Protein AF-T0XZI5-F1 (afdb_monomer_lite)

Foldseek 3Di:
DDDDDDDDDDDPDDPVVVVVVVVVVVVPPPDDPDDDDDVPDPPPPDPVNVVVVVCVVVVNPDPDPPPPPPPPPPPDDDDDDPVPDDDDQDADDVLLLVLVVVCVLLVLLVLVVVVPQDPLLSLLLSLVRSCCVPPNDPLVVSLCNLPRHHPSCVVSVHNVSSPDDSVSNVVSVVSCVVCVVSSVVSSVVSVVPRPPPPDD

Sequence (200 aa):
MGQNREIRHSISISPAIKELEALFRERMEPGSSKPPELPGLVLAPDPELVAIVEAAFRGDLTPGKKEKPQTPRPPGRATLDPDSLQTEEIRSLGPELAGVDAWNQLGVSEVLAREGFTPKEQSLACALVVGRLVSPGSERATHRWMTDRTALGEILGTPEHLAVGKDALYRISDRLLEKKEAIEAALVKNTRTPSDSLVL

pLDDT: mean 75.61, std 21.18, range [35.06, 97.75]

Structure (mmCIF, N/CA/C/O backbone):
data_AF-T0XZI5-F1
#
_entry.id   AF-T0XZI5-F1
#
loop_
_atom_site.group_PDB
_atom_site.id
_atom_site.type_symbol
_atom_site.label_atom_id
_atom_site.label_alt_id
_atom_site.label_comp_id
_atom_site.label_asym_id
_atom_site.label_entity_id
_atom_site.label_seq_id
_atom_site.pdbx_PDB_ins_code
_atom_site.Cartn_x
_atom_site.Cartn_y
_atom_site.Cartn_z
_atom_site.occupancy
_atom_site.B_iso_or_equiv
_atom_site.auth_seq_id
_atom_site.auth_comp_id
_atom_site.auth_asym_id
_atom_site.auth_atom_id
_atom_site.pdbx_PDB_model_num
ATOM 1 N N . MET A 1 1 ? -20.242 19.009 42.506 1.00 36.88 1 MET A N 1
ATOM 2 C CA . MET A 1 1 ? -21.396 18.376 41.830 1.00 36.88 1 MET A CA 1
ATOM 3 C C . MET A 1 1 ? -21.646 19.103 40.525 1.00 36.88 1 MET A C 1
ATOM 5 O O . MET A 1 1 ? -22.018 20.266 40.559 1.00 36.88 1 MET A O 1
ATOM 9 N N . GLY A 1 2 ? -21.347 18.456 39.400 1.00 42.97 2 GLY A N 1
ATOM 10 C CA . GLY A 1 2 ? -21.639 19.001 38.077 1.00 42.97 2 GLY A CA 1
ATOM 11 C C . GLY A 1 2 ? -23.108 18.831 37.707 1.00 42.97 2 GLY A C 1
ATOM 12 O O . GLY A 1 2 ? -23.762 17.926 38.218 1.00 42.97 2 GLY A O 1
ATOM 13 N N . GLN A 1 3 ? -23.585 19.659 36.779 1.00 39.78 3 GLN A N 1
ATOM 14 C CA . GLN A 1 3 ? -24.597 19.247 35.813 1.00 39.78 3 GLN A CA 1
ATOM 15 C C . GLN A 1 3 ? -24.332 19.899 34.452 1.00 39.78 3 GLN A C 1
ATOM 17 O O . GLN A 1 3 ? -24.157 21.105 34.319 1.00 39.78 3 GLN A O 1
ATOM 22 N N . ASN A 1 4 ? -24.285 19.004 33.477 1.00 37.94 4 ASN A N 1
ATOM 23 C CA . ASN A 1 4 ? -24.180 19.144 32.037 1.00 37.94 4 ASN A CA 1
ATOM 24 C C . ASN A 1 4 ? -25.523 19.627 31.455 1.00 37.94 4 ASN A C 1
ATOM 26 O O . ASN A 1 4 ? -26.544 19.083 31.874 1.00 37.94 4 ASN A O 1
ATOM 30 N N . ARG A 1 5 ? -25.556 20.562 30.489 1.00 40.47 5 ARG A N 1
ATOM 31 C CA . ARG A 1 5 ? -26.732 20.782 29.614 1.00 40.47 5 ARG A CA 1
ATOM 32 C C . ARG A 1 5 ? -26.337 21.224 28.199 1.00 40.47 5 ARG A C 1
ATOM 34 O O . ARG A 1 5 ? -26.050 22.386 27.947 1.00 40.47 5 ARG A O 1
ATOM 41 N N . GLU A 1 6 ? -26.330 20.219 27.324 1.00 35.06 6 GLU A N 1
ATOM 42 C CA . GLU A 1 6 ? -26.821 20.182 25.938 1.00 35.06 6 GLU A CA 1
ATOM 43 C C . GLU A 1 6 ? -26.771 21.471 25.098 1.00 35.06 6 GLU A C 1
ATOM 45 O O . GLU A 1 6 ? -27.642 22.334 25.176 1.00 35.06 6 GLU A O 1
ATOM 50 N N . ILE A 1 7 ? -25.836 21.503 24.145 1.00 38.12 7 ILE A N 1
ATOM 51 C CA . ILE A 1 7 ? -25.911 22.370 22.969 1.00 38.12 7 ILE A CA 1
ATOM 52 C C . ILE A 1 7 ? -26.719 21.624 21.896 1.00 38.12 7 ILE A C 1
ATOM 54 O O . ILE A 1 7 ? -26.181 20.797 21.162 1.00 38.12 7 ILE A O 1
ATOM 58 N N . ARG A 1 8 ? -28.022 21.901 21.800 1.00 36.16 8 ARG A N 1
ATOM 59 C CA . ARG A 1 8 ? -28.847 21.507 20.647 1.00 36.16 8 ARG A CA 1
ATOM 60 C C . ARG A 1 8 ? -28.867 22.670 19.657 1.00 36.16 8 ARG A C 1
ATOM 62 O O . ARG A 1 8 ? -29.626 23.614 19.841 1.00 36.16 8 ARG A O 1
ATOM 69 N N . HIS A 1 9 ? -28.035 22.617 18.617 1.00 38.84 9 HIS A N 1
ATOM 70 C CA . HIS A 1 9 ? -28.195 23.507 17.464 1.00 38.84 9 HIS A CA 1
ATOM 71 C C . HIS A 1 9 ? -29.363 22.991 16.619 1.00 38.84 9 HIS A C 1
ATOM 73 O O . HIS A 1 9 ? -29.241 22.000 15.901 1.00 38.84 9 HIS A O 1
ATOM 79 N N . SER A 1 10 ? -30.515 23.648 16.736 1.00 37.12 10 SER A N 1
ATOM 80 C CA . SER A 1 10 ? -31.634 23.486 15.816 1.00 37.12 10 SER A CA 1
ATOM 81 C C . SER A 1 10 ? -31.242 24.049 14.447 1.00 37.12 10 SER A C 1
ATOM 83 O O . SER A 1 10 ? -31.028 25.249 14.285 1.00 37.12 10 SER A O 1
ATOM 85 N N . ILE A 1 11 ? -31.140 23.179 13.443 1.00 42.12 11 ILE A N 1
ATOM 86 C CA . ILE A 1 11 ? -31.005 23.594 12.044 1.00 42.12 11 ILE A CA 1
ATOM 87 C C . ILE A 1 11 ? -32.352 24.197 11.631 1.00 42.12 11 ILE A C 1
ATOM 89 O O . ILE A 1 11 ? -33.352 23.491 11.499 1.00 42.12 11 ILE A O 1
ATOM 93 N N . SER A 1 12 ? -32.393 25.520 11.483 1.00 44.41 12 SER A N 1
ATOM 94 C CA . SER A 1 12 ? -33.545 26.234 10.933 1.00 44.41 12 SER A CA 1
ATOM 95 C C . SER A 1 12 ? -33.608 25.965 9.429 1.00 44.41 12 SER A C 1
ATOM 97 O O . SER A 1 12 ? -32.856 26.546 8.650 1.00 44.41 12 SER A O 1
ATOM 99 N N . ILE A 1 13 ? -34.459 25.022 9.025 1.00 46.34 13 ILE A N 1
ATOM 100 C CA . ILE A 1 13 ? -34.697 24.683 7.618 1.00 46.34 13 ILE A CA 1
ATOM 101 C C . ILE A 1 13 ? -35.499 25.828 6.987 1.00 46.34 13 ILE A C 1
ATOM 103 O O . ILE A 1 13 ? -36.635 26.089 7.391 1.00 46.34 13 ILE A O 1
ATOM 107 N N . SER A 1 14 ? -34.901 26.524 6.017 1.00 55.09 14 SER A N 1
ATOM 108 C CA . SER A 1 14 ? -35.535 27.627 5.288 1.00 55.09 14 SER A CA 1
ATOM 109 C C . SER A 1 14 ? -36.843 27.185 4.604 1.00 55.09 14 SER A C 1
ATOM 111 O O . SER A 1 14 ? -36.921 26.056 4.114 1.00 55.09 14 SER A O 1
ATOM 113 N N . PRO A 1 15 ? -37.863 28.063 4.513 1.00 58.97 15 PRO A N 1
ATOM 114 C CA . PRO A 1 15 ? -39.193 27.721 3.987 1.00 58.97 15 PRO A CA 1
ATOM 115 C C . PRO A 1 15 ? -39.171 27.148 2.559 1.00 58.97 15 PRO A C 1
ATOM 117 O O . PRO A 1 15 ? -39.930 26.228 2.270 1.00 58.97 15 PRO A O 1
ATOM 120 N N . ALA A 1 16 ? -38.222 27.581 1.723 1.00 56.00 16 ALA A N 1
ATOM 121 C CA . ALA A 1 16 ? -38.032 27.069 0.364 1.00 56.00 16 ALA A CA 1
ATOM 122 C C . ALA A 1 16 ? -37.690 25.564 0.304 1.00 56.00 16 ALA A C 1
ATOM 124 O O . ALA A 1 16 ? -38.056 24.884 -0.648 1.00 56.00 16 ALA A O 1
ATOM 125 N N . ILE A 1 17 ? -37.018 25.016 1.325 1.00 56.62 17 ILE A N 1
ATOM 126 C CA . ILE A 1 17 ? -36.656 23.589 1.364 1.00 56.62 17 ILE A CA 1
ATOM 127 C C . ILE A 1 17 ? -37.873 22.734 1.742 1.00 56.62 17 ILE A C 1
ATOM 129 O O . ILE A 1 17 ? -38.044 21.643 1.206 1.00 56.62 17 ILE A O 1
ATOM 133 N N . LYS A 1 18 ? -38.768 23.249 2.598 1.00 61.31 18 LYS A N 1
ATOM 134 C CA . LYS A 1 18 ? -40.033 22.570 2.927 1.00 61.31 18 LYS A CA 1
ATOM 135 C C . LYS A 1 18 ? -40.994 22.526 1.741 1.00 61.31 18 LYS A C 1
ATOM 137 O O . LYS A 1 18 ? -41.673 21.521 1.558 1.00 61.31 18 LYS A O 1
ATOM 142 N N . GLU A 1 19 ? -41.035 23.585 0.934 1.00 65.69 19 GLU A N 1
ATOM 143 C CA . GLU A 1 19 ? -41.802 23.600 -0.319 1.00 65.69 19 GLU A CA 1
ATOM 144 C C . GLU A 1 19 ? -41.245 22.589 -1.327 1.00 65.69 19 GLU A C 1
ATOM 146 O O . GLU A 1 19 ? -42.010 21.853 -1.949 1.00 65.69 19 GLU A O 1
ATOM 151 N N . LEU A 1 20 ? -39.916 22.473 -1.420 1.00 55.97 20 LEU A N 1
ATOM 152 C CA . LEU A 1 20 ? -39.270 21.489 -2.287 1.00 55.97 20 LEU A CA 1
ATOM 153 C C . LEU A 1 20 ? -39.542 20.046 -1.832 1.00 55.97 20 LEU A C 1
ATOM 155 O O . LEU A 1 20 ? -39.840 19.190 -2.659 1.00 55.97 20 LEU A O 1
ATOM 159 N N . GLU A 1 21 ? -39.490 19.772 -0.525 1.00 62.25 21 GLU A N 1
ATOM 160 C CA . GLU A 1 21 ? -39.833 18.456 0.030 1.00 62.25 21 GLU A CA 1
ATOM 161 C C . GLU A 1 21 ? -41.312 18.102 -0.167 1.00 62.25 21 GLU A C 1
ATOM 163 O O . GLU A 1 21 ? -41.628 16.930 -0.370 1.00 62.25 21 GLU A O 1
ATOM 168 N N . ALA A 1 22 ? -42.220 19.082 -0.122 1.00 66.75 22 ALA A N 1
ATOM 169 C CA . ALA A 1 22 ? -43.641 18.859 -0.382 1.00 66.75 22 ALA A CA 1
ATOM 170 C C . ALA A 1 22 ? -43.888 18.490 -1.854 1.00 66.75 22 ALA A C 1
ATOM 172 O O . ALA A 1 22 ? -44.532 17.478 -2.129 1.00 66.75 22 ALA A O 1
ATOM 173 N N . LEU A 1 23 ? -43.284 19.234 -2.785 1.00 58.47 23 LEU A N 1
ATOM 174 C CA . LEU A 1 23 ? -43.356 18.962 -4.225 1.00 58.47 23 LEU A CA 1
ATOM 175 C C . LEU A 1 23 ? -42.697 17.624 -4.596 1.00 58.47 23 LEU A C 1
ATOM 177 O O . LEU A 1 23 ? -43.198 16.883 -5.441 1.00 58.47 23 LEU A O 1
ATOM 181 N N . PHE A 1 24 ? -41.587 17.273 -3.942 1.00 54.88 24 PHE A N 1
ATOM 182 C CA . PHE A 1 24 ? -40.901 15.999 -4.171 1.00 54.88 24 PHE A CA 1
ATOM 183 C C . PHE A 1 24 ? -41.668 14.809 -3.578 1.00 54.88 24 PHE A C 1
ATOM 185 O O . PHE A 1 24 ? -41.640 13.710 -4.128 1.00 54.88 24 PHE A O 1
ATOM 192 N N . ARG A 1 25 ? -42.397 15.018 -2.477 1.00 59.31 25 ARG A N 1
ATOM 193 C CA . ARG A 1 25 ? -43.274 13.997 -1.891 1.00 59.31 25 ARG A CA 1
ATOM 194 C C . ARG A 1 25 ? -44.502 13.743 -2.765 1.00 59.31 25 ARG A C 1
ATOM 196 O O . ARG A 1 25 ? -44.876 12.590 -2.934 1.00 59.31 25 ARG A O 1
ATOM 203 N N . GLU A 1 26 ? -45.060 14.784 -3.380 1.00 60.09 26 GLU A N 1
ATOM 204 C CA . GLU A 1 26 ? -46.152 14.672 -4.359 1.00 60.09 26 GLU A CA 1
ATOM 205 C C . GLU A 1 26 ? -45.707 13.949 -5.651 1.00 60.09 26 GLU A C 1
ATOM 207 O O . GLU A 1 26 ? -46.464 13.179 -6.235 1.00 60.09 26 GLU A O 1
ATOM 212 N N . ARG A 1 27 ? -44.437 14.109 -6.055 1.00 51.50 27 ARG A N 1
ATOM 213 C CA . ARG A 1 27 ? -43.800 13.428 -7.203 1.00 51.50 27 ARG A CA 1
ATOM 214 C C . ARG A 1 27 ? -43.662 11.906 -7.038 1.00 51.50 27 ARG A C 1
ATOM 216 O O . ARG A 1 27 ? -43.606 11.206 -8.049 1.00 51.50 27 ARG A O 1
ATOM 223 N N . MET A 1 28 ? -43.544 11.413 -5.801 1.00 47.94 28 MET A N 1
ATOM 224 C CA . MET A 1 28 ? -43.277 9.999 -5.486 1.00 47.94 28 MET A CA 1
ATOM 225 C C . MET A 1 28 ? -44.545 9.130 -5.403 1.00 47.94 28 MET A C 1
ATOM 227 O O . MET A 1 28 ? -44.431 7.915 -5.251 1.00 47.94 28 MET A O 1
ATOM 231 N N . GLU A 1 29 ? -45.737 9.717 -5.546 1.00 53.78 29 GLU A N 1
ATOM 232 C CA . GLU A 1 29 ? -46.992 8.975 -5.711 1.00 53.78 29 GLU A CA 1
ATOM 233 C C . GLU A 1 29 ? -47.117 8.475 -7.170 1.00 53.78 29 GLU A C 1
ATOM 235 O O . GLU A 1 29 ? -47.109 9.274 -8.117 1.00 53.78 29 GLU A O 1
ATOM 240 N N . PRO A 1 30 ? -47.212 7.154 -7.404 1.00 45.78 30 PRO A N 1
ATOM 241 C CA . PRO A 1 30 ? -47.194 6.584 -8.745 1.00 45.78 30 PRO A CA 1
ATOM 242 C C . PRO A 1 30 ? -48.573 6.731 -9.405 1.00 45.78 30 PRO A C 1
ATOM 244 O O . PRO A 1 30 ? -49.397 5.822 -9.339 1.00 45.78 30 PRO A O 1
ATOM 247 N N . GLY A 1 31 ? -48.851 7.872 -10.050 1.00 53.72 31 GLY A N 1
ATOM 248 C CA . GLY A 1 31 ? -50.134 8.016 -10.755 1.00 53.72 31 GLY A CA 1
ATOM 249 C C . GLY A 1 31 ? -50.452 9.289 -11.545 1.00 53.72 31 GLY A C 1
ATOM 250 O O . GLY A 1 31 ? -51.489 9.308 -12.201 1.00 53.72 31 GLY A O 1
ATOM 251 N N . SER A 1 32 ? -49.631 10.346 -11.551 1.00 43.03 32 SER A N 1
ATOM 252 C CA . SER A 1 32 ? -49.999 11.582 -12.273 1.00 43.03 32 SER A CA 1
ATOM 253 C C . SER A 1 32 ? -49.433 11.625 -13.698 1.00 43.03 32 SER A C 1
ATOM 255 O O . SER A 1 32 ? -48.251 11.879 -13.921 1.00 43.03 32 SER A O 1
ATOM 257 N N . SER A 1 33 ? -50.300 11.367 -14.678 1.00 47.38 33 SER A N 1
ATOM 258 C CA . SER A 1 33 ? -50.013 11.306 -16.116 1.00 47.38 33 SER A CA 1
ATOM 259 C C . SER A 1 33 ? -50.208 12.642 -16.851 1.00 47.38 33 SER A C 1
ATOM 261 O O . SER A 1 33 ? -50.653 12.654 -18.000 1.00 47.38 33 SER A O 1
ATOM 263 N N . LYS A 1 34 ? -49.916 13.784 -16.220 1.00 46.97 34 LYS A N 1
ATOM 264 C CA . LYS A 1 34 ? -49.983 15.086 -16.902 1.00 46.97 34 LYS A CA 1
ATOM 265 C C . LYS A 1 34 ? -48.767 15.950 -16.550 1.00 46.97 34 LYS A C 1
ATOM 267 O O . LYS A 1 34 ? -48.620 16.299 -15.382 1.00 46.97 34 LYS A O 1
ATOM 272 N N . PRO A 1 35 ? -47.897 16.305 -17.515 1.00 42.19 35 PRO A N 1
ATOM 273 C CA . PRO A 1 35 ? -46.806 17.237 -17.253 1.00 42.19 35 PRO A CA 1
ATOM 274 C C . PRO A 1 35 ? -47.387 18.645 -17.021 1.00 42.19 35 PRO A C 1
ATOM 276 O O . PRO A 1 35 ? -48.157 19.109 -17.865 1.00 42.19 35 PRO A O 1
ATOM 279 N N . PRO A 1 36 ? -47.093 19.323 -15.893 1.00 45.84 36 PRO A N 1
ATOM 280 C CA . PRO A 1 36 ? -47.561 20.684 -15.672 1.00 45.84 36 PRO A CA 1
ATOM 281 C C . PRO A 1 36 ? -46.653 21.694 -16.380 1.00 45.84 36 PRO A C 1
ATOM 283 O O . PRO A 1 36 ? -45.427 21.651 -16.276 1.00 45.84 36 PRO A O 1
ATOM 286 N N . GLU A 1 37 ? -47.291 22.613 -17.095 1.00 43.69 37 GLU A N 1
ATOM 287 C CA . GLU A 1 37 ? -46.672 23.766 -17.736 1.00 43.69 37 GLU A CA 1
ATOM 288 C C . GLU A 1 37 ? -46.084 24.695 -16.661 1.00 43.69 37 GLU A C 1
ATOM 290 O O . GLU A 1 37 ? -46.807 25.293 -15.862 1.00 43.69 37 GLU A O 1
ATOM 295 N N . LEU A 1 38 ? -44.754 24.798 -16.620 1.00 39.62 38 LEU A N 1
ATOM 296 C CA . LEU A 1 38 ? -44.049 25.806 -15.833 1.00 39.62 38 LEU A CA 1
ATOM 297 C C . LEU A 1 38 ? -44.259 27.175 -16.503 1.00 39.62 38 LEU A C 1
ATOM 299 O O . LEU A 1 38 ? -43.973 27.300 -17.700 1.00 39.62 38 LEU A O 1
ATOM 303 N N . PRO A 1 39 ? -44.712 28.219 -15.785 1.00 38.69 39 PRO A N 1
ATOM 304 C CA . PRO A 1 39 ? -44.857 29.544 -16.373 1.00 38.69 39 PRO A CA 1
ATOM 305 C C . PRO A 1 39 ? -43.483 30.050 -16.834 1.00 38.69 39 PRO A C 1
ATOM 307 O O . PRO A 1 39 ? -42.591 30.298 -16.027 1.00 38.69 39 PRO A O 1
ATOM 310 N N . GLY A 1 40 ? -43.320 30.165 -18.154 1.00 46.72 40 GLY A N 1
ATOM 311 C CA . GLY A 1 40 ? -42.094 30.631 -18.809 1.00 46.72 40 GLY A CA 1
ATOM 312 C C . GLY A 1 40 ? -41.206 29.544 -19.425 1.00 46.72 40 GLY A C 1
ATOM 313 O O . GLY A 1 40 ? -40.235 29.895 -20.088 1.00 46.72 40 GLY A O 1
ATOM 314 N N . LEU A 1 41 ? -41.532 28.255 -19.279 1.00 36.47 41 LEU A N 1
ATOM 315 C CA . LEU A 1 41 ? -40.781 27.164 -19.908 1.00 36.47 41 LEU A CA 1
ATOM 316 C C . LEU A 1 41 ? -41.719 26.311 -20.772 1.00 36.47 41 LEU A C 1
ATOM 318 O O . LEU A 1 41 ? -42.221 25.271 -20.352 1.00 36.47 41 LEU A O 1
ATOM 322 N N . VAL A 1 42 ? -41.969 26.764 -22.002 1.00 40.31 42 VAL A N 1
ATOM 323 C CA . VAL A 1 42 ? -42.604 25.928 -23.028 1.00 40.31 42 VAL A CA 1
ATOM 324 C C . VAL A 1 42 ? -41.581 24.867 -23.443 1.00 40.31 42 VAL A C 1
ATOM 326 O O . VAL A 1 42 ? -40.777 25.094 -24.342 1.00 40.31 42 VAL A O 1
ATOM 329 N N . LEU A 1 43 ? -41.589 23.704 -22.785 1.00 48.91 43 LEU A N 1
ATOM 330 C CA . LEU A 1 43 ? -40.985 22.488 -23.338 1.00 48.91 43 LEU A CA 1
ATOM 331 C C . LEU A 1 43 ? -41.937 21.927 -24.398 1.00 48.91 43 LEU A C 1
ATOM 333 O O . LEU A 1 43 ? -42.597 20.907 -24.205 1.00 48.91 43 LEU A O 1
ATOM 337 N N . ALA A 1 44 ? -42.005 22.598 -25.547 1.00 51.84 44 ALA A N 1
ATOM 338 C CA . ALA A 1 44 ? -42.241 21.840 -26.764 1.00 51.84 44 ALA A CA 1
ATOM 339 C C . ALA A 1 44 ? -41.047 20.879 -26.880 1.00 51.84 44 ALA A C 1
ATOM 341 O O . ALA A 1 44 ? -39.909 21.339 -26.742 1.00 51.84 44 ALA A O 1
ATOM 342 N N . PRO A 1 45 ? -41.259 19.563 -27.038 1.00 54.69 45 PRO A N 1
ATOM 343 C CA . PRO A 1 45 ? -40.148 18.658 -27.253 1.00 54.69 45 PRO A CA 1
ATOM 344 C C . PRO A 1 45 ? -39.453 19.099 -28.538 1.00 54.69 45 PRO A C 1
ATOM 346 O O . PRO A 1 45 ? -40.025 19.002 -29.623 1.00 54.69 45 PRO A O 1
ATOM 349 N N . ASP A 1 46 ? -38.255 19.660 -28.387 1.00 64.50 46 ASP A N 1
ATOM 350 C CA . ASP A 1 46 ? -37.418 20.036 -29.512 1.00 64.50 46 ASP A CA 1
ATOM 351 C C . ASP A 1 46 ? -37.208 18.770 -30.358 1.00 64.50 46 ASP A C 1
ATOM 353 O O . ASP A 1 46 ? -36.725 17.762 -29.821 1.00 64.50 46 ASP A O 1
ATOM 357 N N . PRO A 1 47 ? -37.618 18.769 -31.640 1.00 66.06 47 PRO A N 1
ATOM 358 C CA . PRO A 1 47 ? -37.483 17.598 -32.494 1.00 66.06 47 PRO A CA 1
ATOM 359 C C . PRO A 1 47 ? -36.031 17.107 -32.577 1.00 66.06 47 PRO A C 1
ATOM 361 O O . PRO A 1 47 ? -35.815 15.905 -32.737 1.00 66.06 47 PRO A O 1
ATOM 364 N N . GLU A 1 48 ? -35.037 17.984 -32.392 1.00 62.75 48 GLU A N 1
ATOM 365 C CA . GLU A 1 48 ? -33.632 17.581 -32.319 1.00 62.75 48 GLU A CA 1
ATOM 366 C C . GLU A 1 48 ? -33.318 16.792 -31.041 1.00 62.75 48 GLU A C 1
ATOM 368 O O . GLU A 1 48 ? -32.657 15.753 -31.104 1.00 62.75 48 GLU A O 1
ATOM 373 N N . LEU A 1 49 ? -33.831 17.215 -29.880 1.00 60.44 49 LEU A N 1
ATOM 374 C CA . LEU A 1 49 ? -33.605 16.507 -28.613 1.00 60.44 49 LEU A CA 1
ATOM 375 C C . LEU A 1 49 ? -34.280 15.135 -28.596 1.00 60.44 49 LEU A C 1
ATOM 377 O O . LEU A 1 49 ? -33.693 14.167 -28.107 1.00 60.44 49 LEU A O 1
ATOM 381 N N . VAL A 1 50 ? -35.486 15.029 -29.158 1.00 70.19 50 VAL A N 1
ATOM 382 C CA . VAL A 1 50 ? -36.186 13.742 -29.283 1.00 70.19 50 VAL A CA 1
ATOM 383 C C . VAL A 1 50 ? -35.408 12.796 -30.195 1.00 70.19 50 VAL A C 1
ATOM 385 O O . VAL A 1 50 ? -35.199 11.639 -29.833 1.00 70.19 50 VAL A O 1
ATOM 388 N N . ALA A 1 51 ? -34.897 13.291 -31.326 1.00 68.75 51 ALA A N 1
ATOM 389 C CA . ALA A 1 51 ? -34.091 12.491 -32.243 1.00 68.75 51 ALA A CA 1
ATOM 390 C C . ALA A 1 51 ? -32.795 11.974 -31.591 1.00 68.75 51 ALA A C 1
ATOM 392 O O . ALA A 1 51 ? -32.422 10.818 -31.800 1.00 68.75 51 ALA A O 1
ATOM 393 N N . ILE A 1 52 ? -32.136 12.791 -30.760 1.00 63.84 52 ILE A N 1
ATOM 394 C CA . ILE A 1 52 ? -30.928 12.397 -30.016 1.00 63.84 52 ILE A CA 1
ATOM 395 C C . ILE A 1 52 ? -31.242 11.296 -28.995 1.00 63.84 52 ILE A C 1
ATOM 397 O O . ILE A 1 52 ? -30.498 10.319 -28.893 1.00 63.84 52 ILE A O 1
ATOM 401 N N . VAL A 1 53 ? -32.348 11.416 -28.255 1.00 67.62 53 VAL A N 1
ATOM 402 C CA . VAL A 1 53 ? -32.759 10.408 -27.264 1.00 67.62 53 VAL A CA 1
ATOM 403 C C . VAL A 1 53 ? -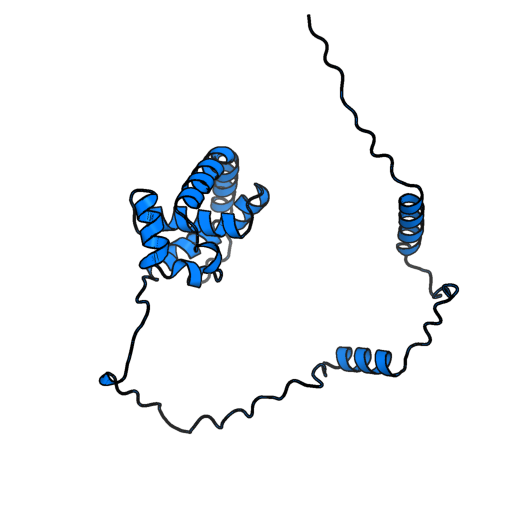33.177 9.100 -27.943 1.00 67.62 53 VAL A C 1
ATOM 405 O O . VAL A 1 53 ? -32.797 8.023 -27.488 1.00 67.62 53 VAL A O 1
ATOM 408 N N . GLU A 1 54 ? -33.892 9.151 -29.066 1.00 71.06 54 GLU A N 1
ATOM 409 C CA . GLU A 1 54 ? -34.240 7.944 -29.826 1.00 71.06 54 GLU A CA 1
ATOM 410 C C . GLU A 1 54 ? -33.023 7.270 -30.471 1.00 71.06 54 GLU A C 1
ATOM 412 O O . GLU A 1 54 ? -32.957 6.041 -30.540 1.00 71.06 54 GLU A O 1
ATOM 417 N N . ALA A 1 55 ? -32.050 8.048 -30.951 1.00 65.12 55 ALA A N 1
ATOM 418 C CA . ALA A 1 55 ? -30.767 7.513 -31.405 1.00 65.12 55 ALA A CA 1
ATOM 419 C C . ALA A 1 55 ? -30.007 6.848 -30.244 1.00 65.12 55 ALA A C 1
ATOM 421 O O . ALA A 1 55 ? -29.417 5.782 -30.423 1.00 65.12 55 ALA A O 1
ATOM 422 N N . ALA A 1 56 ? -30.103 7.408 -29.032 1.00 61.59 56 ALA A N 1
ATOM 423 C CA . ALA A 1 56 ? -29.548 6.808 -27.822 1.00 61.59 56 ALA A CA 1
ATOM 424 C C . ALA A 1 56 ? -30.168 5.457 -27.472 1.00 61.59 56 ALA A C 1
ATOM 426 O O . ALA A 1 56 ? -29.441 4.500 -27.210 1.00 61.59 56 ALA A O 1
ATOM 427 N N . PHE A 1 57 ? -31.495 5.355 -27.529 1.00 62.06 57 PHE A N 1
ATOM 428 C CA . PHE A 1 57 ? -32.201 4.099 -27.275 1.00 62.06 57 PHE A CA 1
ATOM 429 C C . PHE A 1 57 ? -31.943 3.028 -28.344 1.00 62.06 57 PHE A C 1
ATOM 431 O O . PHE A 1 57 ? -31.996 1.841 -28.032 1.00 62.06 57 PHE A O 1
ATOM 438 N N . ARG A 1 58 ? -31.627 3.426 -29.584 1.00 67.38 58 ARG A N 1
ATOM 439 C CA . ARG A 1 58 ? -31.226 2.511 -30.667 1.00 67.38 58 ARG A CA 1
ATOM 440 C C . ARG A 1 58 ? -29.766 2.053 -30.595 1.00 67.38 58 ARG A C 1
ATOM 442 O O . ARG A 1 58 ? -29.399 1.132 -31.315 1.00 67.38 58 ARG A O 1
ATOM 449 N N . GLY A 1 59 ? -28.959 2.637 -29.705 1.00 53.88 59 GLY A N 1
ATOM 450 C CA . GLY A 1 59 ? -27.537 2.311 -29.566 1.00 53.88 59 GLY A CA 1
ATOM 451 C C . GLY A 1 59 ? -26.620 3.064 -30.536 1.00 53.88 59 GLY A C 1
ATOM 452 O O . GLY A 1 59 ? -25.425 2.782 -30.577 1.00 53.88 59 GLY A O 1
ATOM 453 N N . ASP A 1 60 ? -27.139 4.063 -31.252 1.00 61.25 60 ASP A N 1
ATOM 454 C CA . ASP A 1 60 ? -26.424 4.818 -32.290 1.00 61.25 60 ASP A CA 1
ATOM 455 C C . ASP A 1 60 ? -25.739 6.088 -31.742 1.00 61.25 60 ASP A C 1
ATOM 457 O O . ASP A 1 60 ? -25.621 7.111 -32.423 1.00 61.25 60 ASP A O 1
ATOM 461 N N . LEU A 1 61 ? -25.258 6.065 -30.494 1.00 53.16 61 LEU A N 1
ATOM 462 C CA . LEU A 1 61 ? -24.510 7.192 -29.924 1.00 53.16 61 LEU A CA 1
ATOM 463 C C . LEU A 1 61 ? -23.050 7.190 -30.358 1.00 53.16 61 LEU A C 1
ATOM 465 O O . LEU A 1 61 ? -22.177 6.948 -29.534 1.00 53.16 61 LEU A O 1
ATOM 469 N N . THR A 1 62 ? -22.781 7.580 -31.605 1.00 47.75 62 THR A N 1
ATOM 470 C CA . THR A 1 62 ? -21.569 8.356 -31.919 1.00 47.75 62 THR A CA 1
ATOM 471 C C . THR A 1 62 ? -21.733 9.199 -33.196 1.00 47.75 62 THR A C 1
ATOM 473 O O . THR A 1 62 ? -21.197 8.823 -34.241 1.00 47.75 62 THR A O 1
ATOM 476 N N . PRO A 1 63 ? -22.342 10.399 -33.166 1.00 47.00 63 PRO A N 1
ATOM 477 C CA . PRO A 1 63 ? -21.986 11.416 -34.141 1.00 47.00 63 PRO A CA 1
ATOM 478 C C . PRO A 1 63 ? -20.638 12.004 -33.696 1.00 47.00 63 PRO A C 1
ATOM 480 O O . PRO A 1 63 ? -20.578 12.895 -32.855 1.00 47.00 63 PRO A O 1
ATOM 483 N N . GLY A 1 64 ? -19.530 11.448 -34.200 1.00 51.34 64 GLY A N 1
ATOM 484 C CA . GLY A 1 64 ? -18.203 12.062 -34.042 1.00 51.34 64 GLY A CA 1
ATOM 485 C C . GLY A 1 64 ? -17.081 11.202 -33.460 1.00 51.34 64 GLY A C 1
ATOM 486 O O . GLY A 1 64 ? -15.954 11.693 -33.367 1.00 51.34 64 GLY A O 1
ATOM 487 N N . LYS A 1 65 ? -17.294 9.916 -33.151 1.00 44.59 65 LYS A N 1
ATOM 488 C CA . LYS A 1 65 ? -16.150 9.002 -33.027 1.00 44.59 65 LYS A CA 1
ATOM 489 C C . LYS A 1 65 ? -15.692 8.694 -34.445 1.00 44.59 65 LYS A C 1
ATOM 491 O O . LYS A 1 65 ? -16.190 7.774 -35.079 1.00 44.59 65 LYS A O 1
ATOM 496 N N . LYS A 1 66 ? -14.757 9.497 -34.965 1.00 48.06 66 LYS A N 1
ATOM 497 C CA . LYS A 1 66 ? -13.898 9.031 -36.053 1.00 48.06 66 LYS A CA 1
ATOM 498 C C . LYS A 1 66 ? -13.292 7.733 -35.537 1.00 48.06 66 LYS A C 1
ATOM 500 O O . LYS A 1 66 ? -12.416 7.776 -34.671 1.00 48.06 66 LYS A O 1
ATOM 505 N N . GLU A 1 67 ? -13.793 6.591 -36.000 1.00 47.78 67 GLU A N 1
ATOM 506 C CA . GLU A 1 67 ? -13.005 5.372 -35.975 1.00 47.78 67 GLU A CA 1
ATOM 507 C C . GLU A 1 67 ? -11.670 5.780 -36.586 1.00 47.78 67 GLU A C 1
ATOM 509 O O . GLU A 1 67 ? -11.598 6.168 -37.755 1.00 47.78 67 GLU A O 1
ATOM 514 N N . LYS A 1 68 ? -10.619 5.836 -35.756 1.00 43.91 68 LYS A N 1
ATOM 515 C CA . LYS A 1 68 ? -9.266 5.914 -36.298 1.00 43.91 68 LYS A CA 1
ATOM 516 C C . LYS A 1 68 ? -9.219 4.789 -37.326 1.00 43.91 68 LYS A C 1
ATOM 518 O O . LYS A 1 68 ? -9.598 3.680 -36.938 1.00 43.91 68 LYS A O 1
ATOM 523 N N . PRO A 1 69 ? -8.835 5.059 -38.590 1.00 46.91 69 PRO A N 1
ATOM 524 C CA . PRO A 1 69 ? -8.701 4.004 -39.576 1.00 46.91 69 PRO A CA 1
ATOM 525 C C . PRO A 1 69 ? -7.916 2.901 -38.892 1.00 46.91 69 PRO A C 1
ATOM 527 O O . PRO A 1 69 ? -6.812 3.160 -38.405 1.00 46.91 69 PRO A O 1
ATOM 530 N N . GLN A 1 70 ? -8.534 1.733 -38.716 1.00 52.00 70 GLN A N 1
ATOM 531 C CA . GLN A 1 70 ? -7.814 0.595 -38.185 1.00 52.00 70 GLN A CA 1
ATOM 532 C C . GLN A 1 70 ? -6.753 0.326 -39.237 1.00 52.00 70 GLN A C 1
ATOM 534 O O . GLN A 1 70 ? -7.064 -0.165 -40.321 1.00 52.00 70 GLN A O 1
ATOM 539 N N . THR A 1 71 ? -5.526 0.784 -38.981 1.00 57.47 71 THR A N 1
ATOM 540 C CA . THR A 1 71 ? -4.410 0.538 -39.879 1.00 57.47 71 THR A CA 1
ATOM 541 C C . THR A 1 71 ? -4.402 -0.970 -40.098 1.00 57.47 71 THR A C 1
ATOM 543 O O . THR A 1 71 ? -4.422 -1.690 -39.092 1.00 57.47 71 THR A O 1
ATOM 546 N N . PRO A 1 72 ? -4.458 -1.461 -41.352 1.00 65.88 72 PRO A N 1
ATOM 547 C CA . PRO A 1 72 ? -4.507 -2.890 -41.605 1.00 65.88 72 PRO A CA 1
ATOM 548 C C . PRO A 1 72 ? -3.369 -3.519 -40.817 1.00 65.88 72 PRO A C 1
ATOM 550 O O . PRO A 1 72 ? -2.213 -3.141 -41.022 1.00 65.88 72 PRO A O 1
ATOM 553 N N . ARG A 1 73 ? -3.693 -4.393 -39.854 1.00 64.38 73 ARG A N 1
ATOM 554 C CA . ARG A 1 73 ? -2.671 -5.075 -39.062 1.00 64.38 73 ARG A CA 1
ATOM 555 C C . ARG A 1 73 ? -1.803 -5.808 -40.081 1.00 64.38 73 ARG A C 1
ATOM 557 O O . ARG A 1 73 ? -2.341 -6.687 -40.759 1.00 64.38 73 ARG A O 1
ATOM 564 N N . PRO A 1 74 ? -0.533 -5.409 -40.272 1.00 69.44 74 PRO A N 1
ATOM 565 C CA . PRO A 1 74 ? 0.259 -5.947 -41.361 1.00 69.44 74 PRO A CA 1
ATOM 566 C C . PRO A 1 74 ? 0.309 -7.471 -41.197 1.00 69.44 74 PRO A C 1
ATOM 568 O O . PRO A 1 74 ? 0.597 -7.945 -40.093 1.00 69.44 74 PRO A O 1
ATOM 571 N N . PRO A 1 75 ? -0.046 -8.250 -42.234 1.00 71.81 75 PRO A N 1
ATOM 572 C CA . PRO A 1 75 ? 0.006 -9.699 -42.147 1.00 71.81 75 PRO A CA 1
ATOM 573 C C . PRO A 1 75 ? 1.469 -10.118 -41.966 1.00 71.81 75 PRO A C 1
ATOM 575 O O . PRO A 1 75 ? 2.309 -9.846 -42.820 1.00 71.81 75 PRO A O 1
ATOM 578 N N . GLY A 1 76 ? 1.786 -10.737 -40.828 1.00 75.50 76 GLY A N 1
ATOM 579 C CA . GLY A 1 76 ? 3.147 -11.166 -40.508 1.00 75.50 76 GLY A CA 1
ATOM 580 C C . GLY A 1 76 ? 3.429 -11.257 -39.010 1.00 75.50 76 GLY A C 1
ATOM 581 O O . GLY A 1 76 ? 2.638 -10.824 -38.170 1.00 75.50 76 GLY A O 1
ATOM 582 N N . ARG A 1 77 ? 4.582 -11.841 -38.670 1.00 79.06 77 ARG A N 1
ATOM 583 C CA . ARG A 1 77 ? 5.128 -11.831 -37.309 1.00 79.06 77 ARG A CA 1
ATOM 584 C C . ARG A 1 77 ? 5.975 -10.570 -37.158 1.00 79.06 77 ARG A C 1
ATOM 586 O O . ARG A 1 77 ? 6.831 -10.318 -38.000 1.00 79.06 77 ARG A O 1
ATOM 593 N N . ALA A 1 78 ? 5.740 -9.783 -36.112 1.00 79.06 78 ALA A N 1
ATOM 594 C CA . ALA A 1 78 ? 6.629 -8.675 -35.786 1.00 79.06 78 ALA A CA 1
ATOM 595 C C . ALA A 1 78 ? 7.990 -9.248 -35.362 1.00 79.06 78 ALA A C 1
ATOM 597 O O . ALA A 1 78 ? 8.067 -10.000 -34.389 1.00 79.06 78 ALA A O 1
ATOM 598 N N . THR A 1 79 ? 9.038 -8.924 -36.114 1.00 80.88 79 THR A N 1
ATOM 599 C CA . THR A 1 79 ? 10.422 -9.216 -35.738 1.00 80.88 79 THR A CA 1
ATOM 600 C C . THR A 1 79 ? 10.955 -7.995 -35.005 1.00 80.88 79 THR A C 1
ATOM 602 O O . THR A 1 79 ? 11.011 -6.913 -35.584 1.00 80.88 79 THR A O 1
ATOM 605 N N . LEU A 1 80 ? 11.289 -8.161 -33.728 1.00 82.81 80 LEU A N 1
ATOM 606 C CA . LEU A 1 80 ? 11.932 -7.129 -32.922 1.00 82.81 80 LEU A CA 1
ATOM 607 C C . LEU A 1 80 ? 13.429 -7.424 -32.873 1.00 82.81 80 LEU A C 1
ATOM 609 O O . LEU A 1 80 ? 13.818 -8.572 -32.654 1.00 82.81 80 LEU A O 1
ATOM 613 N N . ASP A 1 81 ? 14.245 -6.399 -33.086 1.00 87.25 81 ASP A N 1
ATOM 614 C CA . ASP A 1 81 ? 15.688 -6.478 -32.886 1.00 87.25 81 ASP A CA 1
ATOM 615 C C . ASP A 1 81 ? 15.989 -6.269 -31.391 1.00 87.25 81 ASP A C 1
ATOM 617 O O . ASP A 1 81 ? 15.661 -5.197 -30.868 1.00 87.25 81 ASP A O 1
ATOM 621 N N . PRO A 1 82 ? 16.562 -7.257 -30.677 1.00 82.69 82 PRO A N 1
ATOM 622 C CA . PRO A 1 82 ? 16.881 -7.109 -29.261 1.00 82.69 82 PRO A CA 1
ATOM 623 C C . PRO A 1 82 ? 17.847 -5.950 -28.988 1.00 82.69 82 PRO A C 1
ATOM 625 O O . PRO A 1 82 ? 17.718 -5.313 -27.945 1.00 82.69 82 PRO A O 1
ATOM 628 N N . ASP A 1 83 ? 18.736 -5.616 -29.930 1.00 86.69 83 ASP A N 1
ATOM 629 C CA . ASP A 1 83 ? 19.699 -4.518 -29.774 1.00 86.69 83 ASP A CA 1
ATOM 630 C C . ASP A 1 83 ? 19.035 -3.133 -29.900 1.00 86.69 83 ASP A C 1
ATOM 632 O O . ASP A 1 83 ? 19.605 -2.116 -29.503 1.00 86.69 83 ASP A O 1
ATOM 636 N N . SER A 1 84 ? 17.798 -3.083 -30.409 1.00 85.69 84 SER A N 1
ATOM 637 C CA . SER A 1 84 ? 16.991 -1.860 -30.507 1.00 85.69 84 SER A CA 1
ATOM 638 C C . SER A 1 84 ? 16.117 -1.588 -29.275 1.00 85.69 84 SER A C 1
ATOM 640 O O . SER A 1 84 ? 15.480 -0.536 -29.192 1.00 85.69 84 SER A O 1
ATOM 642 N N . LEU A 1 85 ? 16.062 -2.519 -28.315 1.00 83.69 85 LEU A N 1
ATOM 643 C CA . LEU A 1 85 ? 15.207 -2.393 -27.137 1.00 83.69 85 LEU A CA 1
ATOM 644 C C . LEU A 1 85 ? 15.809 -1.411 -26.129 1.00 83.69 85 LEU A C 1
ATOM 646 O O . LEU A 1 85 ? 16.874 -1.638 -25.560 1.00 83.69 85 LEU A O 1
ATOM 650 N N . GLN A 1 86 ? 15.079 -0.331 -25.865 1.00 82.62 86 GLN A N 1
ATOM 651 C CA . GLN A 1 86 ? 15.374 0.599 -24.781 1.00 82.62 86 GLN A CA 1
ATOM 652 C C . GLN A 1 86 ? 14.373 0.376 -23.651 1.00 82.62 86 GLN A C 1
ATOM 654 O O . GLN A 1 86 ? 13.179 0.196 -23.892 1.00 82.62 86 GLN A O 1
ATOM 659 N N . THR A 1 87 ? 14.871 0.370 -22.417 1.00 79.50 87 THR A N 1
ATOM 660 C CA . THR A 1 87 ? 14.043 0.212 -21.218 1.00 79.50 87 THR A CA 1
ATOM 661 C C . THR A 1 87 ? 14.272 1.415 -20.327 1.00 79.50 87 THR A C 1
ATOM 663 O O . THR A 1 87 ? 15.415 1.747 -20.021 1.00 79.50 87 THR A O 1
ATOM 666 N N . GLU A 1 88 ? 13.190 2.042 -19.897 1.00 77.00 88 GLU A N 1
ATOM 667 C CA . GLU A 1 88 ? 13.202 3.122 -18.918 1.00 77.00 88 GLU A CA 1
ATOM 668 C C . GLU A 1 88 ? 12.371 2.674 -17.711 1.00 77.00 88 GLU A C 1
ATOM 670 O O . GLU A 1 88 ? 11.446 1.877 -17.868 1.00 77.00 88 GLU A O 1
ATOM 675 N N . GLU A 1 89 ? 12.720 3.147 -16.510 1.00 75.12 89 GLU A N 1
ATOM 676 C CA . GLU A 1 89 ? 11.953 2.882 -15.279 1.00 75.12 89 GLU A CA 1
ATOM 677 C C . GLU A 1 89 ? 11.783 1.381 -14.953 1.00 75.12 89 GLU A C 1
ATOM 679 O O . GLU A 1 89 ? 10.675 0.866 -14.795 1.00 75.12 89 GLU A O 1
ATOM 684 N N . ILE A 1 90 ? 12.898 0.650 -14.827 1.00 84.69 90 ILE A N 1
ATOM 685 C CA . ILE A 1 90 ? 12.872 -0.763 -14.414 1.00 84.69 90 ILE A CA 1
ATOM 686 C C . ILE A 1 90 ? 12.471 -0.851 -12.936 1.00 84.69 90 ILE A C 1
ATOM 688 O O . ILE A 1 90 ? 13.272 -0.553 -12.049 1.00 84.69 90 ILE A O 1
ATOM 692 N N . ARG A 1 91 ? 11.241 -1.303 -12.675 1.00 89.19 91 ARG A N 1
ATOM 693 C CA . ARG A 1 91 ? 10.678 -1.439 -11.324 1.00 89.19 91 ARG A CA 1
ATOM 694 C C . ARG A 1 91 ? 10.178 -2.858 -11.039 1.00 89.19 91 ARG A C 1
ATOM 696 O O . ARG A 1 91 ? 9.846 -3.612 -11.952 1.00 89.19 91 ARG A O 1
ATOM 703 N N . SER A 1 92 ? 10.139 -3.234 -9.762 1.00 91.12 92 SER A N 1
ATOM 704 C CA . SER A 1 92 ? 9.622 -4.523 -9.297 1.00 91.12 92 SER A CA 1
ATOM 705 C C . SER A 1 92 ? 8.092 -4.564 -9.302 1.00 91.12 92 SER A C 1
ATOM 707 O O . SER A 1 92 ? 7.431 -3.571 -9.004 1.00 91.12 92 SER A O 1
ATOM 709 N N . LEU A 1 93 ? 7.544 -5.730 -9.657 1.00 89.31 93 LEU A N 1
ATOM 710 C CA . LEU A 1 93 ? 6.099 -5.980 -9.756 1.00 89.31 93 LEU A CA 1
ATOM 711 C C . LEU A 1 93 ? 5.655 -7.253 -9.013 1.00 89.31 93 LEU A C 1
ATOM 713 O O . LEU A 1 93 ? 4.530 -7.327 -8.532 1.00 89.31 93 LEU A O 1
ATOM 717 N N . GLY A 1 94 ? 6.505 -8.286 -8.970 1.00 91.44 94 GLY A N 1
ATOM 718 C CA . GLY A 1 94 ? 6.097 -9.643 -8.588 1.00 91.44 94 GLY A CA 1
ATOM 719 C C . GLY A 1 94 ? 5.539 -9.753 -7.163 1.00 91.44 94 GLY A C 1
ATOM 720 O O . GLY A 1 94 ? 4.355 -10.048 -7.002 1.00 91.44 94 GLY A O 1
ATOM 721 N N . PRO A 1 95 ? 6.359 -9.534 -6.121 1.00 93.50 95 PRO A N 1
ATOM 722 C CA . PRO A 1 95 ? 5.892 -9.584 -4.736 1.00 93.50 95 PRO A CA 1
ATOM 723 C C . PRO A 1 95 ? 4.788 -8.564 -4.425 1.00 93.50 95 PRO A C 1
ATOM 725 O O . PRO A 1 95 ? 3.915 -8.821 -3.599 1.00 93.50 95 PRO A O 1
ATOM 728 N N . GLU A 1 96 ? 4.809 -7.412 -5.091 1.00 95.31 96 GLU A N 1
ATOM 729 C CA . GLU A 1 96 ? 3.811 -6.359 -4.924 1.00 95.31 96 GLU A CA 1
ATOM 730 C C . GLU A 1 96 ? 2.437 -6.773 -5.417 1.00 95.31 96 GLU A C 1
ATOM 732 O O . GLU A 1 96 ? 1.448 -6.490 -4.746 1.00 95.31 96 GLU A O 1
ATOM 737 N N . LEU A 1 97 ? 2.376 -7.497 -6.535 1.00 95.50 97 LEU A N 1
ATOM 738 C CA . LEU A 1 97 ? 1.129 -8.037 -7.056 1.00 95.50 97 LEU A CA 1
ATOM 739 C C . LEU A 1 97 ? 0.486 -9.002 -6.054 1.00 95.50 97 LEU A C 1
ATOM 741 O O . LEU A 1 97 ? -0.704 -8.890 -5.787 1.00 95.50 97 LEU A O 1
ATOM 745 N N . ALA A 1 98 ? 1.279 -9.888 -5.442 1.00 95.50 98 ALA A N 1
ATOM 746 C CA . ALA A 1 98 ? 0.788 -10.790 -4.398 1.00 95.50 98 ALA A CA 1
ATOM 747 C C . ALA A 1 98 ? 0.306 -10.024 -3.151 1.00 95.50 98 ALA A C 1
ATOM 749 O O . ALA A 1 98 ? -0.708 -10.377 -2.552 1.00 95.50 98 ALA A O 1
ATOM 750 N N . GLY A 1 99 ? 1.009 -8.952 -2.770 1.00 95.69 99 GLY A N 1
ATOM 751 C CA . GLY A 1 99 ? 0.601 -8.086 -1.665 1.00 95.69 99 GLY A CA 1
ATOM 752 C C . GLY A 1 99 ? -0.716 -7.351 -1.931 1.00 95.69 99 GLY A C 1
ATOM 753 O O . GLY A 1 99 ? -1.575 -7.302 -1.051 1.00 95.69 99 GLY A O 1
ATOM 754 N N . VAL A 1 100 ? -0.895 -6.808 -3.138 1.00 96.56 100 VAL A N 1
ATOM 755 C CA . VAL A 1 100 ? -2.136 -6.131 -3.551 1.00 96.56 100 VAL A CA 1
ATOM 756 C C . VAL A 1 100 ? -3.288 -7.121 -3.697 1.00 96.56 100 VAL A C 1
ATOM 758 O O . VAL A 1 100 ? -4.410 -6.821 -3.300 1.00 96.56 100 VAL A O 1
ATOM 761 N N . ASP A 1 101 ? -3.027 -8.320 -4.208 1.00 95.25 101 ASP A N 1
ATOM 762 C CA . ASP A 1 101 ? -4.041 -9.366 -4.288 1.00 95.25 101 ASP A CA 1
ATOM 763 C C . ASP A 1 101 ? -4.549 -9.754 -2.890 1.00 95.25 101 ASP A C 1
ATOM 765 O O . ASP A 1 101 ? -5.751 -9.711 -2.634 1.00 95.25 101 ASP A O 1
ATOM 769 N N . ALA A 1 102 ? -3.644 -9.990 -1.934 1.00 93.88 102 ALA A N 1
ATOM 770 C CA . ALA A 1 102 ? -4.019 -10.243 -0.542 1.00 93.88 102 ALA A CA 1
ATOM 771 C C . ALA A 1 102 ? -4.791 -9.065 0.086 1.00 93.88 102 ALA A C 1
ATOM 773 O O . ALA A 1 102 ? -5.762 -9.272 0.816 1.00 93.88 102 ALA A O 1
ATOM 774 N N . TRP A 1 103 ? -4.389 -7.825 -0.212 1.00 95.38 103 TRP A N 1
ATOM 775 C CA . TRP A 1 103 ? -5.094 -6.615 0.220 1.00 95.38 103 TRP A CA 1
ATOM 776 C C . TRP A 1 103 ? -6.542 -6.574 -0.295 1.00 95.38 103 TRP A C 1
ATOM 778 O O . TRP A 1 103 ? -7.464 -6.271 0.467 1.00 95.38 103 TRP A O 1
ATOM 788 N N . ASN A 1 104 ? -6.749 -6.925 -1.565 1.00 94.50 104 ASN A N 1
ATOM 789 C CA . ASN A 1 104 ? -8.068 -6.967 -2.192 1.00 94.50 104 ASN A CA 1
ATOM 790 C C . ASN A 1 104 ? -8.922 -8.113 -1.642 1.00 94.50 104 ASN A C 1
ATOM 792 O O . ASN A 1 104 ? -10.082 -7.899 -1.301 1.00 94.50 104 ASN A O 1
ATOM 796 N N . GLN A 1 105 ? -8.349 -9.310 -1.482 1.00 92.69 105 GLN A N 1
ATOM 797 C CA . GLN A 1 105 ? -9.051 -10.460 -0.902 1.00 92.69 105 GLN A CA 1
ATOM 798 C C . GLN A 1 105 ? -9.553 -10.178 0.521 1.00 92.69 105 GLN A C 1
ATOM 800 O O . GLN A 1 105 ? -10.635 -10.621 0.904 1.00 92.69 105 GLN A O 1
ATOM 805 N N . LEU A 1 106 ? -8.782 -9.419 1.304 1.00 93.50 106 LEU A N 1
ATOM 806 C CA . LEU A 1 106 ? -9.159 -9.013 2.657 1.00 93.50 106 LEU A CA 1
ATOM 807 C C . LEU A 1 106 ? -10.147 -7.836 2.693 1.00 93.50 106 LEU A C 1
ATOM 809 O O . LEU A 1 106 ? -10.639 -7.507 3.776 1.00 93.50 106 LEU A O 1
ATOM 813 N N . GLY A 1 107 ? -10.444 -7.203 1.555 1.00 94.75 107 GLY A N 1
ATOM 814 C CA . GLY A 1 107 ? -11.332 -6.042 1.470 1.00 94.75 107 GLY A CA 1
ATOM 815 C C . GLY A 1 107 ? -10.849 -4.861 2.316 1.00 94.75 107 GLY A C 1
ATOM 816 O O . GLY A 1 107 ? -11.644 -4.201 2.992 1.00 94.75 107 GLY A O 1
ATOM 817 N N . VAL A 1 108 ? -9.528 -4.648 2.385 1.00 96.44 108 VAL A N 1
ATOM 818 C CA . VAL A 1 108 ? -8.944 -3.643 3.287 1.00 96.44 108 VAL A CA 1
ATOM 819 C C . VAL A 1 108 ? -9.354 -2.231 2.861 1.00 96.44 108 VAL A C 1
ATOM 821 O O . VAL A 1 108 ? -9.668 -1.405 3.717 1.00 96.44 108 VAL A O 1
ATOM 824 N N . SER A 1 109 ? -9.422 -1.954 1.555 1.00 96.00 109 SER A N 1
ATOM 825 C CA . SER A 1 109 ? -9.863 -0.658 1.019 1.00 96.00 109 SER A CA 1
ATOM 826 C C . SER A 1 109 ? -11.265 -0.282 1.506 1.00 96.00 109 SER A C 1
ATOM 828 O O . SER A 1 109 ? -11.489 0.840 1.958 1.00 96.00 109 SER A O 1
ATOM 830 N N . GLU A 1 110 ? -12.204 -1.228 1.499 1.00 95.81 110 GLU A N 1
ATOM 831 C CA . GLU A 1 110 ? -13.583 -1.034 1.947 1.00 95.81 110 GLU A CA 1
ATOM 832 C C . GLU A 1 110 ? -13.661 -0.798 3.455 1.00 95.81 110 GLU A C 1
ATOM 834 O O . GLU A 1 110 ? -14.462 0.017 3.918 1.00 95.81 110 GLU A O 1
ATOM 839 N N . VAL A 1 111 ? -12.829 -1.497 4.232 1.00 96.94 111 VAL A N 1
ATOM 840 C CA . VAL A 1 111 ? -12.709 -1.275 5.679 1.00 96.94 111 VAL A CA 1
ATOM 841 C C . VAL A 1 111 ? -12.198 0.138 5.950 1.00 96.94 111 VAL A C 1
ATOM 843 O O . VAL A 1 111 ? -12.816 0.881 6.710 1.00 96.94 111 VAL A O 1
ATOM 846 N N . LEU A 1 112 ? -11.124 0.549 5.279 1.00 97.62 112 LEU A N 1
ATOM 847 C CA . LEU A 1 112 ? -10.557 1.886 5.437 1.00 97.62 112 LEU A CA 1
ATOM 848 C C . LEU A 1 112 ? -11.524 2.985 4.977 1.00 97.62 112 LEU A C 1
ATOM 850 O O . LEU A 1 112 ? -11.631 4.019 5.634 1.00 97.62 112 LEU A O 1
ATOM 854 N N . ALA A 1 113 ? -12.279 2.764 3.900 1.00 97.44 113 ALA A N 1
ATOM 855 C CA . ALA A 1 113 ? -13.300 3.703 3.441 1.00 97.44 113 ALA A CA 1
ATOM 856 C C . ALA A 1 113 ? -14.380 3.949 4.510 1.00 97.44 113 ALA A C 1
ATOM 858 O O . ALA A 1 113 ? -14.777 5.093 4.732 1.00 97.44 113 ALA A O 1
ATOM 859 N N . ARG A 1 114 ? -14.818 2.898 5.220 1.00 96.81 114 ARG A N 1
ATOM 860 C CA . ARG A 1 114 ? -15.787 3.008 6.330 1.00 96.81 114 ARG A CA 1
ATOM 861 C C . ARG A 1 114 ? -15.226 3.778 7.525 1.00 96.81 114 ARG A C 1
ATOM 863 O O . ARG A 1 114 ? -15.969 4.511 8.169 1.00 96.81 114 ARG A O 1
ATOM 870 N N . GLU A 1 115 ? -13.920 3.680 7.760 1.00 96.81 115 GLU A N 1
ATOM 871 C CA . GLU A 1 115 ? -13.196 4.469 8.768 1.00 96.81 115 GLU A CA 1
ATOM 872 C C . GLU A 1 115 ? -12.825 5.891 8.285 1.00 96.81 115 GLU A C 1
ATOM 874 O O . GLU A 1 115 ? -12.133 6.645 8.978 1.00 96.81 115 GLU A O 1
ATOM 879 N N . GLY A 1 116 ? -13.302 6.284 7.098 1.00 96.62 116 GLY A N 1
ATOM 880 C CA . GLY A 1 116 ? -13.197 7.637 6.553 1.00 96.62 116 GLY A CA 1
ATOM 881 C C . GLY A 1 116 ? -11.912 7.928 5.776 1.00 96.62 116 GLY A C 1
ATOM 882 O O . GLY A 1 116 ? -11.601 9.099 5.550 1.00 96.62 116 GLY A O 1
ATOM 883 N N . PHE A 1 117 ? -11.126 6.916 5.400 1.00 97.75 117 PHE A N 1
ATOM 884 C CA . PHE A 1 117 ? -9.932 7.113 4.574 1.00 97.75 117 PHE A CA 1
ATOM 885 C C . PHE A 1 117 ? -10.328 7.456 3.135 1.00 97.75 117 PHE A C 1
ATOM 887 O O . PHE A 1 117 ? -11.135 6.765 2.510 1.00 97.75 117 PHE A O 1
ATOM 894 N N . THR A 1 118 ? -9.718 8.500 2.583 1.00 97.38 118 THR A N 1
ATOM 895 C CA . THR A 1 118 ? -9.884 8.881 1.174 1.00 97.38 118 THR A CA 1
ATOM 896 C C . THR A 1 118 ? -9.179 7.884 0.240 1.00 97.38 118 THR A C 1
ATOM 898 O O . THR A 1 118 ? -8.270 7.179 0.682 1.00 97.38 118 THR A O 1
ATOM 901 N N . PRO A 1 119 ? -9.509 7.839 -1.066 1.00 96.75 119 PRO A N 1
ATOM 902 C CA . PRO A 1 119 ? -8.861 6.921 -2.013 1.00 96.75 119 PRO A CA 1
ATOM 903 C C . PRO A 1 119 ? -7.331 7.050 -2.055 1.00 96.75 119 PRO A C 1
ATOM 905 O O . PRO A 1 119 ? -6.605 6.055 -2.119 1.00 96.75 119 PRO A O 1
ATOM 908 N N . LYS A 1 120 ? -6.824 8.283 -1.936 1.00 96.25 120 LYS A N 1
ATOM 909 C CA . LYS A 1 120 ? -5.386 8.549 -1.845 1.00 96.25 120 LYS A CA 1
ATOM 910 C C . LYS A 1 120 ? -4.773 7.944 -0.583 1.00 96.25 120 LYS A C 1
ATOM 912 O O . LYS A 1 120 ? -3.709 7.339 -0.638 1.00 96.25 120 LYS A O 1
ATOM 917 N N . GLU A 1 121 ? -5.443 8.089 0.552 1.00 97.00 121 GLU A N 1
ATOM 918 C CA . GLU A 1 121 ? -4.974 7.555 1.833 1.00 97.00 121 GLU A CA 1
ATOM 919 C C . GLU A 1 121 ? -5.044 6.028 1.876 1.00 97.00 121 GLU A C 1
ATOM 921 O O . GLU A 1 121 ? -4.144 5.405 2.426 1.00 97.00 121 GLU A O 1
ATOM 926 N N . GLN A 1 122 ? -6.050 5.425 1.239 1.00 97.56 122 GLN A N 1
ATOM 927 C CA . GLN A 1 122 ? -6.128 3.975 1.041 1.00 97.56 122 GLN A CA 1
ATOM 928 C C . GLN A 1 122 ? -4.956 3.471 0.190 1.00 97.56 122 GLN A C 1
ATOM 930 O O . GLN A 1 122 ? -4.308 2.496 0.559 1.00 97.56 122 GLN A O 1
ATOM 935 N N . SER A 1 123 ? -4.623 4.179 -0.895 1.00 96.62 123 SER A N 1
ATOM 936 C CA . SER A 1 123 ? -3.479 3.838 -1.756 1.00 96.62 123 SER A CA 1
ATOM 937 C C . SER A 1 123 ? -2.154 3.915 -0.987 1.00 96.62 123 SER A C 1
ATOM 939 O O . SER A 1 123 ? -1.322 3.015 -1.076 1.00 96.62 123 SER A O 1
ATOM 941 N N . LEU A 1 124 ? -1.973 4.957 -0.168 1.00 96.62 124 LEU A N 1
ATOM 942 C CA . LEU A 1 124 ? -0.794 5.105 0.690 1.00 96.62 124 LEU A CA 1
ATOM 943 C C . LEU A 1 124 ? -0.740 4.058 1.809 1.00 96.62 124 LEU A C 1
ATOM 945 O O . LEU A 1 124 ? 0.339 3.563 2.126 1.00 96.62 124 LEU A O 1
ATOM 949 N N . ALA A 1 125 ? -1.884 3.698 2.392 1.00 97.06 125 ALA A N 1
ATOM 950 C CA . ALA A 1 125 ? -1.972 2.633 3.385 1.00 97.06 125 ALA A CA 1
ATOM 951 C C . ALA A 1 125 ? -1.604 1.276 2.768 1.00 97.06 125 ALA A C 1
ATOM 953 O O . ALA A 1 125 ? -0.820 0.531 3.357 1.00 97.06 125 ALA A O 1
ATOM 954 N N . CYS A 1 126 ? -2.082 0.995 1.552 1.00 97.00 126 CYS A N 1
ATOM 955 C CA . CYS A 1 126 ? -1.682 -0.182 0.789 1.00 97.00 126 CYS A CA 1
ATOM 956 C C . CYS A 1 126 ? -0.171 -0.181 0.538 1.00 97.00 126 CYS A C 1
ATOM 958 O O . CYS A 1 126 ? 0.497 -1.177 0.801 1.00 97.00 126 CYS A O 1
ATOM 960 N N . ALA A 1 127 ? 0.397 0.951 0.112 1.00 95.62 127 ALA A N 1
ATOM 961 C CA . ALA A 1 127 ? 1.837 1.082 -0.097 1.00 95.62 127 ALA A CA 1
ATOM 962 C C . ALA A 1 127 ? 2.662 0.877 1.175 1.00 95.62 127 ALA A C 1
ATOM 964 O O . ALA A 1 127 ? 3.711 0.233 1.125 1.00 95.62 127 ALA A O 1
ATOM 965 N N . LEU A 1 128 ? 2.181 1.355 2.322 1.00 95.75 128 LEU A N 1
ATOM 966 C CA . LEU A 1 128 ? 2.806 1.081 3.611 1.00 95.75 128 LEU A CA 1
ATOM 967 C C . LEU A 1 128 ? 2.778 -0.410 3.933 1.00 95.75 128 LEU A C 1
ATOM 969 O O . LEU A 1 128 ? 3.831 -0.987 4.190 1.00 95.75 128 LEU A O 1
ATOM 973 N N . VAL A 1 129 ? 1.606 -1.042 3.899 1.00 95.81 129 VAL A N 1
ATOM 974 C CA . VAL A 1 129 ? 1.456 -2.452 4.280 1.00 95.81 129 VAL A CA 1
ATOM 975 C C . VAL A 1 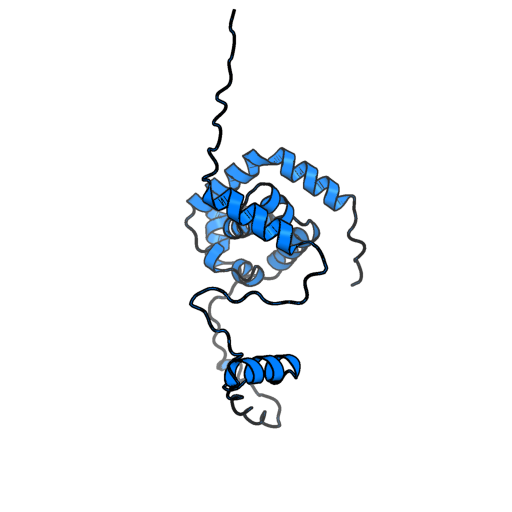129 ? 2.226 -3.364 3.328 1.00 95.81 129 VAL A C 1
ATOM 977 O O . VAL A 1 129 ? 3.067 -4.140 3.780 1.00 95.81 129 VAL A O 1
ATOM 980 N N . VAL A 1 130 ? 2.029 -3.224 2.015 1.00 96.19 130 VAL A N 1
ATOM 981 C CA . VAL A 1 130 ? 2.751 -4.013 1.004 1.00 96.19 130 VAL A CA 1
ATOM 982 C C . VAL A 1 130 ? 4.249 -3.733 1.070 1.00 96.19 130 VAL A C 1
ATOM 984 O O . VAL A 1 130 ? 5.046 -4.667 1.032 1.00 96.19 130 VAL A O 1
ATOM 987 N N . GLY A 1 131 ? 4.658 -2.480 1.271 1.00 94.88 131 GLY A N 1
ATOM 988 C CA . GLY A 1 131 ? 6.064 -2.130 1.450 1.00 94.88 131 GLY A CA 1
ATOM 989 C C . GLY A 1 131 ? 6.700 -2.829 2.650 1.00 94.88 131 GLY A C 1
ATOM 990 O O . GLY A 1 131 ? 7.833 -3.294 2.553 1.00 94.88 131 GLY A O 1
ATOM 991 N N . ARG A 1 132 ? 5.975 -2.982 3.766 1.00 93.94 132 ARG A N 1
ATOM 992 C CA . ARG A 1 132 ? 6.456 -3.739 4.938 1.00 93.94 132 ARG A CA 1
ATOM 993 C C . ARG A 1 132 ? 6.536 -5.242 4.695 1.00 93.94 132 ARG A C 1
ATOM 995 O O . ARG A 1 132 ? 7.382 -5.885 5.310 1.00 93.94 132 ARG A O 1
ATOM 1002 N N . LEU A 1 133 ? 5.695 -5.780 3.815 1.00 94.69 133 LEU A N 1
ATOM 1003 C CA . LEU A 1 133 ? 5.711 -7.192 3.432 1.00 94.69 133 LEU A CA 1
ATOM 1004 C C . LEU A 1 133 ? 6.840 -7.508 2.439 1.00 94.69 133 LEU A C 1
ATOM 1006 O O . LEU A 1 133 ? 7.524 -8.515 2.590 1.00 94.69 133 LEU A O 1
ATOM 1010 N N . VAL A 1 134 ? 7.049 -6.646 1.442 1.00 94.50 134 VAL A N 1
ATOM 1011 C CA . VAL A 1 134 ? 7.965 -6.889 0.314 1.00 94.50 134 VAL A CA 1
ATOM 1012 C C . VAL A 1 134 ? 9.382 -6.385 0.586 1.00 94.50 134 VAL A C 1
ATOM 1014 O O . VAL A 1 134 ? 10.359 -7.052 0.252 1.00 94.50 134 VAL A O 1
ATOM 1017 N N . SER A 1 135 ? 9.516 -5.197 1.178 1.00 93.56 135 SER A N 1
ATOM 1018 C CA . SER A 1 135 ? 10.803 -4.534 1.413 1.00 93.56 135 SER A CA 1
ATOM 1019 C C . SER A 1 135 ? 10.849 -3.944 2.829 1.00 93.56 135 SER A C 1
ATOM 1021 O O . SER A 1 135 ? 10.769 -2.724 3.016 1.00 93.56 135 SER A O 1
ATOM 1023 N N . PRO A 1 136 ? 10.945 -4.801 3.865 1.00 93.56 136 PRO A N 1
ATOM 1024 C CA . PRO A 1 136 ? 10.914 -4.353 5.250 1.00 93.56 136 PRO A CA 1
ATOM 1025 C C . PRO A 1 136 ? 12.069 -3.386 5.538 1.00 93.56 136 PRO A C 1
ATOM 1027 O O . PRO A 1 136 ? 13.228 -3.633 5.205 1.00 93.56 136 PRO A O 1
ATOM 1030 N N . GLY A 1 137 ? 11.760 -2.270 6.195 1.00 92.25 137 GLY A N 1
ATOM 1031 C CA . GLY A 1 137 ? 12.740 -1.235 6.500 1.00 92.25 137 GLY A CA 1
ATOM 1032 C C . GLY A 1 137 ? 12.142 -0.077 7.289 1.00 92.25 137 GLY A C 1
ATOM 1033 O O . GLY A 1 137 ? 11.017 -0.149 7.772 1.00 92.25 137 GLY A O 1
ATOM 1034 N N . SER A 1 138 ? 12.900 1.009 7.440 1.00 92.00 138 SER A N 1
ATOM 1035 C CA . SER A 1 138 ? 12.362 2.256 8.007 1.00 92.00 138 SER A CA 1
ATOM 1036 C C . SER A 1 138 ? 11.283 2.856 7.102 1.00 92.00 138 SER A C 1
ATOM 1038 O O . SER A 1 138 ? 11.265 2.593 5.905 1.00 92.00 138 SER A O 1
ATOM 1040 N N . GLU A 1 139 ? 10.448 3.748 7.626 1.00 90.50 139 GLU A N 1
ATOM 1041 C CA . GLU A 1 139 ? 9.429 4.411 6.802 1.00 90.50 139 GLU A CA 1
ATOM 1042 C C . GLU A 1 139 ? 10.041 5.246 5.665 1.00 90.50 139 GLU A C 1
ATOM 1044 O O . GLU A 1 139 ? 9.555 5.262 4.537 1.00 90.50 139 GLU A O 1
ATOM 1049 N N . ARG A 1 140 ? 11.215 5.834 5.919 1.00 91.31 140 ARG A N 1
ATOM 1050 C CA . ARG A 1 140 ? 12.036 6.484 4.892 1.00 91.31 140 ARG A CA 1
ATOM 1051 C C . ARG A 1 140 ? 12.532 5.505 3.822 1.00 91.31 140 ARG A C 1
ATOM 1053 O O . ARG A 1 140 ? 12.714 5.903 2.676 1.00 91.31 140 ARG A O 1
ATOM 1060 N N . ALA A 1 141 ? 12.790 4.249 4.185 1.00 92.06 141 ALA A N 1
ATOM 1061 C CA . ALA A 1 141 ? 13.131 3.209 3.218 1.00 92.06 141 ALA A CA 1
ATOM 1062 C C . ALA A 1 141 ? 11.902 2.813 2.390 1.00 92.06 141 ALA A C 1
ATOM 1064 O O . ALA A 1 141 ? 12.027 2.712 1.175 1.00 92.06 141 ALA A O 1
ATOM 1065 N N . THR A 1 142 ? 10.723 2.698 3.011 1.00 93.31 142 THR A N 1
ATOM 1066 C CA . THR A 1 142 ? 9.451 2.476 2.305 1.00 93.31 142 THR A CA 1
ATOM 1067 C C . THR A 1 142 ? 9.146 3.606 1.323 1.00 93.31 142 THR A C 1
ATOM 1069 O O . THR A 1 142 ? 8.781 3.332 0.187 1.00 93.31 142 THR A O 1
ATOM 1072 N N . HIS A 1 143 ? 9.385 4.867 1.702 1.00 93.94 143 HIS A N 1
ATOM 1073 C CA . HIS A 1 143 ? 9.248 6.020 0.800 1.00 93.94 143 HIS A CA 1
ATOM 1074 C C . HIS A 1 143 ? 10.120 5.894 -0.456 1.00 93.94 143 HIS A C 1
ATOM 1076 O O . HIS A 1 143 ? 9.631 6.040 -1.574 1.00 93.94 143 HIS A O 1
ATOM 1082 N N . ARG A 1 144 ? 11.405 5.564 -0.277 1.00 92.38 144 ARG A N 1
ATOM 1083 C CA . ARG A 1 144 ? 12.339 5.348 -1.395 1.00 92.38 144 ARG A CA 1
ATOM 1084 C C . ARG A 1 144 ? 11.947 4.149 -2.248 1.00 92.38 144 ARG A C 1
ATOM 1086 O O . ARG A 1 144 ? 12.025 4.211 -3.464 1.00 92.38 144 ARG A O 1
ATOM 1093 N N . TRP A 1 145 ? 11.528 3.060 -1.613 1.00 93.44 145 TRP A N 1
ATOM 1094 C CA . TRP A 1 145 ? 11.057 1.870 -2.313 1.00 93.44 145 TRP A CA 1
ATOM 1095 C C . TRP A 1 145 ? 9.846 2.190 -3.198 1.00 93.44 145 TRP A C 1
ATOM 1097 O O . TRP A 1 145 ? 9.862 1.855 -4.378 1.00 93.44 145 TRP A O 1
ATOM 1107 N N . MET A 1 146 ? 8.870 2.920 -2.654 1.00 91.56 146 MET A N 1
ATOM 1108 C CA . MET A 1 146 ? 7.665 3.369 -3.353 1.00 91.56 146 MET A CA 1
ATOM 1109 C C . MET A 1 146 ? 7.966 4.297 -4.538 1.00 91.56 146 MET A C 1
ATOM 1111 O O . MET A 1 146 ? 7.284 4.218 -5.550 1.00 91.56 146 MET A O 1
ATOM 1115 N N . THR A 1 147 ? 8.967 5.172 -4.404 1.00 89.00 147 THR A N 1
ATOM 1116 C CA . THR A 1 147 ? 9.286 6.182 -5.428 1.00 89.00 147 THR A CA 1
ATOM 1117 C C . THR A 1 147 ? 10.151 5.612 -6.550 1.00 89.00 147 THR A C 1
ATOM 1119 O O . THR A 1 147 ? 9.891 5.880 -7.716 1.00 89.00 147 THR A O 1
ATOM 1122 N N . ASP A 1 148 ? 11.163 4.812 -6.201 1.00 89.12 148 ASP A N 1
ATOM 1123 C CA . ASP A 1 148 ? 12.258 4.505 -7.128 1.00 89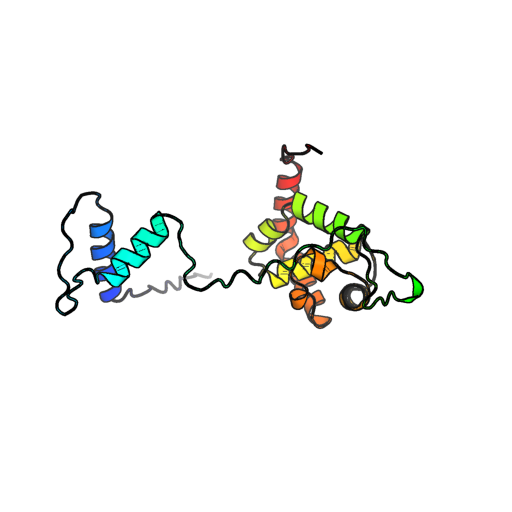.12 148 ASP A CA 1
ATOM 1124 C C . ASP A 1 148 ? 12.314 3.033 -7.550 1.00 89.12 148 ASP A C 1
ATOM 1126 O O . ASP A 1 148 ? 13.043 2.690 -8.478 1.00 89.12 148 ASP A O 1
ATOM 1130 N N . ARG A 1 149 ? 11.646 2.123 -6.825 1.00 90.75 149 ARG A N 1
ATOM 1131 C CA . ARG A 1 149 ? 11.892 0.679 -6.991 1.00 90.75 149 ARG A CA 1
ATOM 1132 C C . ARG A 1 149 ? 10.697 -0.134 -7.428 1.00 90.75 149 ARG A C 1
ATOM 1134 O O . ARG A 1 149 ? 10.913 -1.174 -8.034 1.00 90.75 149 ARG A O 1
ATOM 1141 N N . THR A 1 150 ? 9.482 0.290 -7.109 1.00 93.25 150 THR A N 1
ATOM 1142 C CA . THR A 1 150 ? 8.284 -0.534 -7.284 1.00 93.25 150 THR A CA 1
ATOM 1143 C C . THR A 1 150 ? 7.317 0.043 -8.309 1.00 93.25 150 THR A C 1
ATOM 1145 O O . THR A 1 150 ? 7.175 1.256 -8.426 1.00 93.25 150 THR A O 1
ATOM 1148 N N . ALA A 1 151 ? 6.631 -0.842 -9.029 1.00 93.56 151 ALA A N 1
ATOM 1149 C CA . ALA A 1 151 ? 5.519 -0.520 -9.917 1.00 93.56 151 ALA A CA 1
ATOM 1150 C C . ALA A 1 151 ? 4.162 -0.528 -9.178 1.00 93.56 151 ALA A C 1
ATOM 1152 O O . ALA A 1 151 ? 3.104 -0.714 -9.780 1.00 93.56 151 ALA A O 1
ATOM 1153 N N . LEU A 1 152 ?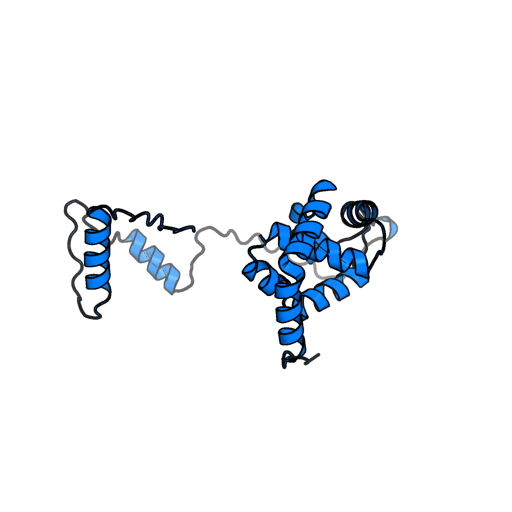 4.170 -0.398 -7.845 1.00 94.69 152 LEU A N 1
ATOM 1154 C CA . LEU A 1 152 ? 2.955 -0.472 -7.034 1.00 94.69 152 LEU A CA 1
ATOM 1155 C C . LEU A 1 152 ? 1.920 0.592 -7.425 1.00 94.69 152 LEU A C 1
ATOM 1157 O O . LEU A 1 152 ? 0.724 0.315 -7.403 1.00 94.69 152 LEU A O 1
ATOM 1161 N N . GLY A 1 153 ? 2.363 1.796 -7.794 1.00 93.12 153 GLY A N 1
ATOM 1162 C CA . GLY A 1 153 ? 1.461 2.863 -8.231 1.00 93.12 153 GLY A CA 1
ATOM 1163 C C . GLY A 1 153 ? 0.668 2.472 -9.476 1.00 93.12 153 GLY A C 1
ATOM 1164 O O . GLY A 1 153 ? -0.537 2.709 -9.546 1.00 93.12 153 GLY A O 1
ATOM 1165 N N . GLU A 1 154 ? 1.336 1.811 -10.418 1.00 92.94 154 GLU A N 1
ATOM 1166 C CA . GLU A 1 154 ? 0.759 1.273 -11.643 1.00 92.94 154 GLU A CA 1
ATOM 1167 C C . GLU A 1 154 ? -0.182 0.099 -11.356 1.00 92.94 154 GLU A C 1
ATOM 1169 O O . GLU A 1 154 ? -1.265 0.047 -11.935 1.00 92.94 154 GLU A O 1
ATOM 1174 N N . ILE A 1 155 ? 0.178 -0.799 -10.427 1.00 94.50 155 ILE A N 1
ATOM 1175 C CA . ILE A 1 155 ? -0.702 -1.900 -9.991 1.00 94.50 155 ILE A CA 1
ATOM 1176 C C . ILE A 1 155 ? -2.009 -1.352 -9.407 1.00 94.50 155 ILE A C 1
ATOM 1178 O O . ILE A 1 155 ? -3.085 -1.866 -9.700 1.00 94.50 155 ILE A O 1
ATOM 1182 N N . LEU A 1 156 ? -1.921 -0.303 -8.586 1.00 93.38 156 LEU A N 1
ATOM 1183 C CA . LEU A 1 156 ? -3.086 0.335 -7.971 1.00 93.38 156 LEU A CA 1
ATOM 1184 C C . LEU A 1 156 ? -3.900 1.184 -8.963 1.00 93.38 156 LEU A C 1
ATOM 1186 O O . LEU A 1 156 ? -4.993 1.631 -8.625 1.00 93.38 156 LEU A O 1
ATOM 1190 N N . GLY A 1 157 ? -3.380 1.430 -10.170 1.00 93.62 157 GLY A N 1
ATOM 1191 C CA . GLY A 1 157 ? -4.007 2.300 -11.167 1.00 93.62 157 GLY A CA 1
ATOM 1192 C C . GLY A 1 157 ? -4.019 3.783 -10.782 1.00 93.62 157 GLY A C 1
ATOM 1193 O O . GLY A 1 157 ? -4.713 4.566 -11.423 1.00 93.62 157 GLY A O 1
ATOM 1194 N N . THR A 1 158 ? -3.271 4.169 -9.744 1.00 92.19 158 THR A N 1
ATOM 1195 C CA . THR A 1 158 ? -3.221 5.539 -9.210 1.00 92.19 158 THR A CA 1
ATOM 1196 C C . THR A 1 158 ? -1.790 5.933 -8.813 1.00 92.19 158 THR A C 1
ATOM 1198 O O . THR A 1 158 ? -1.516 6.175 -7.627 1.00 92.19 158 THR A O 1
ATOM 1201 N N . PRO A 1 159 ? -0.831 5.969 -9.755 1.00 90.19 159 PRO A N 1
ATOM 1202 C CA . PRO A 1 159 ? 0.560 6.321 -9.456 1.00 90.19 159 PRO A CA 1
ATOM 1203 C C . PRO A 1 159 ? 0.700 7.709 -8.802 1.00 90.19 159 PRO A C 1
ATOM 1205 O O . PRO A 1 159 ? 1.537 7.912 -7.921 1.00 90.19 159 PRO A O 1
ATOM 1208 N N . GLU A 1 160 ? -0.178 8.652 -9.136 1.00 91.94 160 GLU A N 1
ATOM 1209 C CA . GLU A 1 160 ? -0.234 9.998 -8.565 1.00 91.94 160 GLU A CA 1
ATOM 1210 C C . GLU A 1 160 ? -0.559 10.021 -7.063 1.00 91.94 160 GLU A C 1
ATOM 1212 O O . GLU A 1 160 ? -0.197 10.967 -6.356 1.00 91.94 160 GLU A O 1
ATOM 1217 N N . HIS A 1 161 ? -1.217 8.983 -6.537 1.00 92.62 161 HIS A N 1
ATOM 1218 C CA . HIS A 1 161 ? -1.488 8.884 -5.105 1.00 92.62 161 HIS A CA 1
ATOM 1219 C C . HIS A 1 161 ? -0.225 8.589 -4.300 1.00 92.62 161 HIS A C 1
ATOM 1221 O O . HIS A 1 161 ? -0.133 9.025 -3.150 1.00 92.62 161 HIS A O 1
ATOM 1227 N N . LEU A 1 162 ? 0.743 7.899 -4.911 1.00 91.38 162 LEU A N 1
ATOM 1228 C CA . LEU A 1 162 ? 2.010 7.521 -4.289 1.00 91.38 162 LEU A CA 1
ATOM 1229 C C . LEU A 1 162 ? 3.095 8.594 -4.457 1.00 91.38 162 LEU A C 1
ATOM 1231 O O . LEU A 1 162 ? 4.085 8.589 -3.729 1.00 91.38 162 LEU A O 1
ATOM 1235 N N . ALA A 1 163 ? 2.888 9.573 -5.341 1.00 88.94 163 ALA A N 1
ATOM 1236 C CA . ALA A 1 163 ? 3.761 10.734 -5.508 1.00 88.94 163 ALA A CA 1
ATOM 1237 C C . ALA A 1 163 ? 3.616 11.728 -4.334 1.00 88.94 163 ALA A C 1
ATOM 1239 O O . ALA A 1 163 ? 3.029 12.807 -4.451 1.00 88.94 163 ALA A O 1
ATOM 1240 N N . VAL A 1 164 ? 4.123 11.351 -3.158 1.00 90.25 164 VAL A N 1
ATOM 1241 C CA . VAL A 1 164 ? 4.030 12.140 -1.922 1.00 90.25 164 VAL A CA 1
ATOM 1242 C C . VAL A 1 164 ? 5.378 12.295 -1.228 1.00 90.25 164 VAL A C 1
ATOM 1244 O O . VAL A 1 164 ? 6.296 11.499 -1.406 1.00 90.25 164 VAL A O 1
ATOM 1247 N N . GLY A 1 165 ? 5.494 13.326 -0.389 1.00 89.50 165 GLY A N 1
ATOM 1248 C CA . GLY A 1 165 ? 6.626 13.469 0.523 1.00 89.50 165 GLY A CA 1
ATOM 1249 C C . GLY A 1 165 ? 6.580 12.448 1.664 1.00 89.50 165 GLY A C 1
ATOM 1250 O O . GLY A 1 165 ? 5.516 11.940 2.020 1.00 89.50 165 GLY A O 1
ATOM 1251 N N . LYS A 1 166 ? 7.737 12.202 2.288 1.00 84.56 166 LYS A N 1
ATOM 1252 C CA . LYS A 1 166 ? 7.901 11.256 3.409 1.00 84.56 166 LYS A CA 1
ATOM 1253 C C . LYS A 1 166 ? 6.897 11.468 4.558 1.00 84.56 166 LYS A C 1
ATOM 1255 O O . LYS A 1 166 ? 6.440 10.497 5.142 1.00 84.56 166 LYS A O 1
ATOM 1260 N N . ASP A 1 167 ? 6.501 12.712 4.835 1.00 91.44 167 ASP A N 1
ATOM 1261 C CA . ASP A 1 167 ? 5.596 13.056 5.944 1.00 91.44 167 ASP A CA 1
ATOM 1262 C C . ASP A 1 167 ? 4.155 12.573 5.710 1.00 91.44 167 ASP A C 1
ATOM 1264 O O . ASP A 1 167 ? 3.341 12.529 6.630 1.00 91.44 167 ASP A O 1
ATOM 1268 N N . ALA A 1 168 ? 3.794 12.233 4.468 1.00 91.88 168 ALA A N 1
ATOM 1269 C CA . ALA A 1 168 ? 2.513 11.597 4.194 1.00 91.88 168 ALA A CA 1
ATOM 1270 C C . ALA A 1 168 ? 2.460 10.187 4.787 1.00 91.88 168 ALA A C 1
ATOM 1272 O O . ALA A 1 168 ? 1.452 9.843 5.387 1.00 91.88 168 ALA A O 1
ATOM 1273 N N . LEU A 1 169 ? 3.542 9.411 4.688 1.00 92.12 169 LEU A N 1
ATOM 1274 C CA . LEU A 1 169 ? 3.583 8.051 5.225 1.00 92.12 169 LEU A CA 1
ATOM 1275 C C . LEU A 1 169 ? 3.404 8.058 6.748 1.00 92.12 169 LEU A C 1
ATOM 1277 O O . LEU A 1 169 ? 2.571 7.304 7.237 1.00 92.12 169 LEU A O 1
ATOM 1281 N N . TYR A 1 170 ? 4.049 8.990 7.460 1.00 92.31 170 TYR A N 1
ATOM 1282 C CA . TYR A 1 170 ? 3.939 9.079 8.921 1.00 92.31 170 TYR A CA 1
ATOM 1283 C C . TYR A 1 170 ? 2.498 9.353 9.347 1.00 92.31 170 TYR A C 1
ATOM 1285 O O . TYR A 1 170 ? 1.955 8.667 10.206 1.00 92.31 170 TYR A O 1
ATOM 1293 N N . ARG A 1 171 ? 1.831 10.292 8.665 1.00 94.75 171 ARG A N 1
ATOM 1294 C CA . ARG A 1 171 ? 0.421 10.610 8.930 1.00 94.75 171 ARG A CA 1
ATOM 1295 C C . ARG A 1 171 ? -0.509 9.428 8.671 1.00 94.75 171 ARG A C 1
ATOM 1297 O O . ARG A 1 171 ? -1.465 9.241 9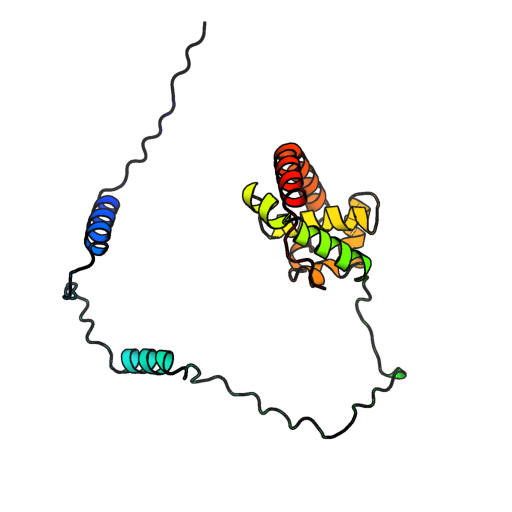.414 1.00 94.75 171 ARG A O 1
ATOM 1304 N N . ILE A 1 172 ? -0.253 8.642 7.624 1.00 95.94 172 ILE A N 1
ATOM 1305 C CA . ILE A 1 172 ? -1.056 7.446 7.344 1.00 95.94 172 ILE A CA 1
ATOM 1306 C C . ILE A 1 172 ? -0.787 6.358 8.382 1.00 95.94 172 ILE A C 1
ATOM 1308 O O . ILE A 1 172 ? -1.743 5.749 8.853 1.00 95.94 172 ILE A O 1
ATOM 1312 N N . SER A 1 173 ? 0.470 6.146 8.778 1.00 93.75 173 SER A N 1
ATOM 1313 C CA . SER A 1 173 ? 0.839 5.221 9.856 1.00 93.75 173 SER A CA 1
ATOM 1314 C C . SER A 1 173 ? 0.114 5.569 11.161 1.00 93.75 173 SER A C 1
ATOM 1316 O O . SER A 1 173 ? -0.521 4.697 11.755 1.00 93.75 173 SER A O 1
ATOM 1318 N N . ASP A 1 174 ? 0.141 6.840 11.569 1.00 96.19 174 ASP A N 1
ATOM 1319 C CA . ASP A 1 174 ? -0.538 7.316 12.780 1.00 96.19 174 ASP A CA 1
ATOM 1320 C C . ASP A 1 174 ? -2.053 7.109 12.681 1.00 96.19 174 ASP A C 1
ATOM 1322 O O . ASP A 1 174 ? -2.685 6.585 13.597 1.00 96.19 174 ASP A O 1
ATOM 1326 N N . ARG A 1 175 ? -2.643 7.425 11.527 1.00 96.75 175 ARG A N 1
ATOM 1327 C CA . ARG A 1 175 ? -4.083 7.269 11.312 1.00 96.75 175 ARG A CA 1
ATOM 1328 C C . ARG A 1 175 ? -4.532 5.805 11.291 1.00 96.75 175 ARG A C 1
ATOM 1330 O O . ARG A 1 175 ? -5.616 5.485 11.775 1.00 96.75 175 ARG A O 1
ATOM 1337 N N . LEU A 1 176 ? -3.717 4.905 10.739 1.00 96.81 176 LEU A N 1
ATOM 1338 C CA . LEU A 1 176 ? -3.954 3.460 10.819 1.00 96.81 176 LEU A CA 1
ATOM 1339 C C . LEU A 1 176 ? -3.910 2.983 12.275 1.00 96.81 176 LEU A C 1
ATOM 1341 O O . LEU A 1 176 ? -4.737 2.164 12.669 1.00 96.81 176 LEU A O 1
ATOM 1345 N N . L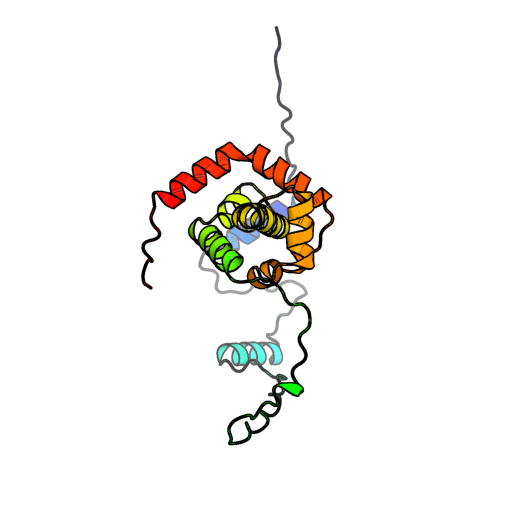EU A 1 177 ? -2.987 3.522 13.076 1.00 96.94 177 LEU A N 1
ATOM 1346 C CA . LEU A 1 177 ? -2.869 3.202 14.496 1.00 96.94 177 LEU A CA 1
ATOM 1347 C C . LEU A 1 177 ? -4.074 3.704 15.307 1.00 96.94 177 LEU A C 1
ATOM 1349 O O . LEU A 1 177 ? -4.594 2.959 16.130 1.00 96.94 177 LEU A O 1
ATOM 1353 N N . GLU A 1 178 ? -4.571 4.912 15.037 1.00 97.75 178 GLU A N 1
ATOM 1354 C CA . GLU A 1 178 ? -5.782 5.462 15.674 1.00 97.75 178 GLU A CA 1
ATOM 1355 C C . GLU A 1 178 ? -7.042 4.620 15.423 1.00 97.75 178 GLU A C 1
ATOM 1357 O O . GLU A 1 178 ? -7.975 4.635 16.226 1.00 97.75 178 GLU A O 1
ATOM 1362 N N . LYS A 1 179 ? -7.096 3.912 14.289 1.00 97.19 179 LYS A N 1
ATOM 1363 C CA . LYS A 1 179 ? -8.236 3.083 13.864 1.00 97.19 179 LYS A CA 1
ATOM 1364 C C . LYS A 1 179 ? -7.980 1.584 14.001 1.00 97.19 179 LYS A C 1
ATOM 1366 O O . LYS A 1 179 ? -8.774 0.782 13.505 1.00 97.19 179 LYS A O 1
ATOM 1371 N N . LYS A 1 180 ? -6.898 1.201 14.683 1.00 96.75 180 LYS A N 1
ATOM 1372 C CA . LYS A 1 180 ? -6.403 -0.175 14.773 1.00 96.75 180 LYS A CA 1
ATOM 1373 C C . LYS A 1 180 ? -7.491 -1.169 15.168 1.00 96.75 180 LYS A C 1
ATOM 1375 O O . LYS A 1 180 ? -7.692 -2.149 14.459 1.00 96.75 180 LYS A O 1
ATOM 1380 N N . GLU A 1 181 ? -8.202 -0.929 16.268 1.00 97.44 181 GLU A N 1
ATOM 1381 C CA . GLU A 1 181 ? -9.183 -1.883 16.797 1.00 97.44 181 GLU A CA 1
ATOM 1382 C C . GLU A 1 181 ? -10.342 -2.116 15.820 1.00 97.44 181 GLU A C 1
ATOM 1384 O O . GLU A 1 181 ? -10.776 -3.253 15.629 1.00 97.44 181 GLU A O 1
ATOM 1389 N N . ALA A 1 182 ? -10.827 -1.049 15.179 1.00 96.06 182 ALA A N 1
ATOM 1390 C CA . ALA A 1 182 ? -11.912 -1.128 14.207 1.00 96.06 182 ALA A CA 1
ATOM 1391 C C . ALA A 1 182 ? -11.479 -1.891 12.947 1.00 96.06 182 ALA A C 1
ATOM 1393 O O . ALA A 1 182 ? -12.198 -2.778 12.477 1.00 96.06 182 ALA A O 1
ATOM 1394 N N . ILE A 1 183 ? -10.275 -1.594 12.446 1.00 96.38 183 ILE A N 1
ATOM 1395 C CA . ILE A 1 183 ? -9.693 -2.267 11.283 1.00 96.38 183 ILE A CA 1
ATOM 1396 C C . ILE A 1 183 ? -9.484 -3.756 11.587 1.00 96.38 183 ILE A C 1
ATOM 1398 O O . ILE A 1 183 ? -9.986 -4.601 10.851 1.00 96.38 183 ILE A O 1
ATOM 1402 N N . GLU A 1 184 ? -8.810 -4.102 12.687 1.00 95.75 184 GLU A N 1
ATOM 1403 C CA . GLU A 1 184 ? -8.535 -5.497 13.061 1.00 95.75 184 GLU A CA 1
ATOM 1404 C C . GLU A 1 184 ? -9.825 -6.311 13.231 1.00 95.75 184 GLU A C 1
ATOM 1406 O O . GLU A 1 184 ? -9.928 -7.424 12.709 1.00 95.75 184 GLU A O 1
ATOM 1411 N N . ALA A 1 185 ? -10.840 -5.752 13.899 1.00 95.25 185 ALA A N 1
ATOM 1412 C CA . ALA A 1 185 ? -12.127 -6.421 14.070 1.00 95.25 185 ALA A CA 1
ATOM 1413 C C . ALA A 1 185 ? -12.825 -6.698 12.726 1.00 95.25 185 ALA A C 1
ATOM 1415 O O . ALA A 1 185 ? -13.387 -7.781 12.528 1.00 95.25 185 ALA A O 1
ATOM 1416 N N . ALA A 1 186 ? -12.773 -5.744 11.791 1.00 94.50 186 ALA A N 1
ATOM 1417 C CA . ALA A 1 186 ? -13.343 -5.909 10.460 1.00 94.50 186 ALA A CA 1
ATOM 1418 C C . ALA A 1 186 ? -12.578 -6.955 9.631 1.00 94.50 186 ALA A C 1
ATOM 1420 O O . ALA A 1 186 ? -13.202 -7.828 9.027 1.00 94.50 186 ALA A O 1
ATOM 1421 N N . LEU A 1 187 ? -11.243 -6.931 9.661 1.00 93.12 187 LEU A N 1
ATOM 1422 C CA . LEU A 1 187 ? -10.413 -7.890 8.928 1.00 93.12 187 LEU A CA 1
ATOM 1423 C C . LEU A 1 187 ? -10.608 -9.325 9.432 1.00 93.12 187 LEU A C 1
ATOM 1425 O O . LEU A 1 187 ? -10.767 -10.237 8.624 1.00 93.12 187 LEU A O 1
ATOM 1429 N N . VAL A 1 188 ? -10.710 -9.535 10.751 1.00 94.00 188 VAL A N 1
ATOM 1430 C CA . VAL A 1 188 ? -11.014 -10.860 11.327 1.00 94.00 188 VAL A CA 1
ATOM 1431 C C . VAL A 1 188 ? -12.349 -11.402 10.811 1.00 94.00 188 VAL A C 1
ATOM 1433 O O . VAL A 1 188 ? -12.473 -12.598 10.535 1.00 94.00 188 VAL A O 1
ATOM 1436 N N . LYS A 1 189 ? -13.361 -10.541 10.667 1.00 91.31 189 LYS A N 1
ATOM 1437 C CA . LYS A 1 189 ? -14.660 -10.935 10.109 1.00 91.31 189 LYS A CA 1
ATOM 1438 C C . LYS A 1 189 ? -14.548 -11.331 8.633 1.00 91.31 189 LYS A C 1
ATOM 1440 O O . LYS A 1 189 ? -15.154 -12.329 8.238 1.00 91.31 189 LYS A O 1
ATOM 1445 N N . ASN A 1 190 ? -13.762 -10.588 7.855 1.00 90.12 190 ASN A N 1
ATOM 1446 C CA . ASN A 1 190 ? -13.542 -10.861 6.435 1.00 90.12 190 ASN A CA 1
ATOM 1447 C C . ASN A 1 190 ? -12.814 -12.198 6.227 1.00 90.12 190 ASN A C 1
ATOM 1449 O O . ASN A 1 190 ? -13.225 -12.983 5.389 1.00 90.12 190 ASN A O 1
ATOM 1453 N N . THR A 1 191 ? -11.819 -12.538 7.053 1.00 85.75 191 THR A N 1
ATOM 1454 C CA . THR A 1 191 ? -11.127 -13.839 6.959 1.00 85.75 191 THR A CA 1
ATOM 1455 C C . THR A 1 191 ? -12.017 -15.027 7.348 1.00 85.75 191 THR A C 1
ATOM 1457 O O . THR A 1 191 ? -11.873 -16.119 6.807 1.00 85.75 191 THR A O 1
ATOM 1460 N N . ARG A 1 192 ? -12.945 -14.842 8.298 1.00 73.38 192 ARG A N 1
ATOM 1461 C CA . ARG A 1 192 ? -13.876 -15.896 8.756 1.00 73.38 192 ARG A CA 1
ATOM 1462 C C . ARG A 1 192 ? -15.031 -16.161 7.798 1.00 73.38 192 ARG A C 1
ATOM 1464 O O . ARG A 1 192 ? -15.691 -17.187 7.932 1.00 73.38 192 ARG A O 1
ATOM 1471 N N . THR A 1 193 ? -15.285 -15.234 6.886 1.00 61.09 193 THR A N 1
ATOM 1472 C CA . THR A 1 193 ? -16.266 -15.380 5.816 1.00 61.09 193 THR A CA 1
ATOM 1473 C C . THR A 1 193 ? -15.452 -15.661 4.561 1.00 61.09 193 THR A C 1
ATOM 1475 O O . THR A 1 193 ? -15.174 -14.713 3.835 1.00 61.09 193 THR A O 1
ATOM 1478 N N . PRO A 1 194 ? -14.943 -16.892 4.347 1.00 54.94 194 PRO A N 1
ATOM 1479 C CA . PRO A 1 194 ? -14.153 -17.167 3.159 1.00 54.94 194 PRO A CA 1
ATOM 1480 C C . PRO A 1 194 ? -14.981 -16.740 1.950 1.00 54.94 194 PRO A C 1
ATOM 1482 O O . PRO A 1 194 ? -16.102 -17.215 1.764 1.00 54.94 194 PRO A O 1
ATOM 1485 N N . SER A 1 195 ? -14.462 -15.776 1.192 1.00 52.72 195 SER A N 1
ATOM 1486 C CA . SER A 1 195 ? -15.003 -15.410 -0.105 1.00 52.72 195 SER A CA 1
ATOM 1487 C C . SER A 1 195 ? -15.056 -16.698 -0.916 1.00 52.72 195 SER A C 1
ATOM 1489 O O . SER A 1 195 ? -14.020 -17.287 -1.218 1.00 52.72 195 SER A O 1
ATOM 1491 N N . ASP A 1 196 ? -16.271 -17.159 -1.194 1.00 48.16 196 ASP A N 1
ATOM 1492 C CA . ASP A 1 196 ? -16.635 -18.448 -1.802 1.00 48.16 196 ASP A CA 1
ATOM 1493 C C . ASP A 1 196 ? -16.192 -18.561 -3.282 1.00 48.16 196 ASP A C 1
ATOM 1495 O O . ASP A 1 196 ? -16.786 -19.254 -4.100 1.00 48.16 196 ASP A O 1
ATOM 1499 N N . SER A 1 197 ? -15.155 -17.813 -3.661 1.00 48.25 197 SER A N 1
ATOM 1500 C CA . SER A 1 197 ? -14.670 -17.595 -5.018 1.00 48.25 197 SER A CA 1
ATOM 1501 C C . SER A 1 197 ? -13.190 -17.952 -5.160 1.00 48.25 197 SER A C 1
ATOM 1503 O O . SER A 1 197 ? -12.467 -17.314 -5.921 1.00 48.25 197 SER A O 1
ATOM 1505 N N . LEU A 1 198 ? -12.727 -18.982 -4.447 1.00 44.00 198 LEU A N 1
ATOM 1506 C CA . LEU A 1 198 ? -11.532 -19.725 -4.853 1.00 44.00 198 LEU A CA 1
ATOM 1507 C C . LEU A 1 198 ? -11.918 -20.676 -5.991 1.00 44.00 198 LEU A C 1
ATOM 1509 O O . LEU A 1 198 ? -12.032 -21.885 -5.809 1.00 44.00 198 LEU A O 1
ATOM 1513 N N . VAL A 1 199 ? -12.136 -20.105 -7.172 1.00 40.12 199 VAL A N 1
ATOM 1514 C CA . VAL A 1 199 ? -12.043 -20.842 -8.430 1.00 40.12 199 VAL A CA 1
ATOM 1515 C C . VAL A 1 199 ? -10.912 -20.185 -9.211 1.00 40.12 199 VAL A C 1
ATOM 1517 O O . VAL A 1 199 ? -11.104 -19.145 -9.838 1.00 40.12 199 VAL A O 1
ATOM 1520 N N . LEU A 1 200 ? -9.717 -20.761 -9.061 1.00 37.25 200 LEU A N 1
ATOM 1521 C CA . LEU A 1 200 ? -8.633 -20.642 -10.038 1.00 37.25 200 LEU A CA 1
ATOM 1522 C C . LEU A 1 200 ? -8.962 -21.502 -11.262 1.00 37.25 200 LEU A C 1
ATOM 1524 O O . LEU A 1 200 ? -9.543 -22.595 -11.061 1.00 37.25 200 LEU A O 1
#

Secondary structure (DSSP, 8-state):
--------------HHHHHHHHHHHHHTSTT------BTTB-----HHHHHHHHHHHHT---SS----------SSPPPPPGGG-------B-HHHHHHHHHHHHTTHHHHHHHTT--HHHHHHHHHHHHHHHHS-S-HHHHHHHHHHTB-HHHHTT-HHHH---HHHHHHHHHHHHHTHHHHHHHHHHHHHS--S----

Radius of gyration: 28.03 Å; chains: 1; bounding box: 70×52×84 Å